Protein AF-0000000078485226 (afdb_homodimer)

Secondary structure (DSSP, 8-state):
-HHHHHHHHIIIIIIHHHHH-TTGGG--S--HHHHHHHHHTTT-THHHHT-HHHHHHHHHIIIIIHHHHHHHHHHHHHT-TTHHHHHHHHHHHHHHHHHHHHHHHHHTTS---SSHHHIIIIIIHHHHHHHHHHHHHHHHHHHHHHHHHHHHHHHHHH-/-HHHHHHHHIIIIIIHHHHH-TTGGG--S--HHHHHHHHHTTT-THHHHT-HHHHHHHHHIIIIIHHHHHHHHHHHHTT-TTHHHHHHHHHHHHHHHHHHHHHHHHHTTS---SSHHHIIIIIIHHHHHHHHHHHHHHHHHHHHHHHHHHHHHHHHHH-

Sequence (318 aa):
MIWWAVSGLIHIIHEGYWFFSPEFYKDKSGNYFAEVWKEYSKGDSRYASRHVAVLAIEGIAVIFVGPASLLAMYAIAKGKSYSYILQFALSLVQFYGSSLYFITAFLEGNKFACTRYFYYSYFIAQGGTWLLFPALIMIRCWKRICAACLLLDHKTKVYMIWWAVSGLIHIIHEGYWFFSPEFYKDKSGNYFAEVWKEYSKGDSRYASRHVAVLAIEGIAVIFVGPASLLAMYAIAKGKSYSYILQFALSLVQFYGSSLYFITAFLEGNKFACTRYFYYSYFIAQGGTWLLFPALIMIRCWKRICAACLLLDHKTKVY

Radius of gyration: 21.29 Å; Cα contacts (8 Å, |Δi|>4): 381; chains: 2; bounding box: 56×62×38 Å

InterPro domains:
  IPR007905 Emopamil-binding protein [PTHR14207] (1-157)
  IPR033118 EXPERA domain [PF05241] (33-141)
  IPR033118 EXPERA domain [PS51751] (1-138)

Structure (mmCIF, N/CA/C/O backbone):
data_AF-0000000078485226-model_v1
#
loop_
_entity.id
_entity.type
_entity.pdbx_description
1 polymer 'EXPERA domain-containing protein'
#
loop_
_atom_site.group_PDB
_atom_site.id
_atom_site.type_symbol
_atom_site.label_atom_id
_atom_site.label_alt_id
_atom_site.label_comp_id
_atom_site.label_asym_id
_atom_site.label_entity_id
_atom_site.label_seq_id
_atom_site.pdbx_PDB_ins_code
_atom_site.Cartn_x
_atom_site.Cartn_y
_atom_site.Cartn_z
_atom_site.occupancy
_atom_site.B_iso_or_equiv
_atom_site.auth_seq_id
_atom_site.auth_comp_id
_atom_site.auth_asym_id
_atom_site.auth_atom_id
_atom_site.pdbx_PDB_model_num
ATOM 1 N N . MET A 1 1 ? -18.188 10.43 6.789 1 94 1 MET A N 1
ATOM 2 C CA . MET A 1 1 ? -18.547 9.492 7.844 1 94 1 MET A CA 1
ATOM 3 C C . MET A 1 1 ? -19.141 8.211 7.258 1 94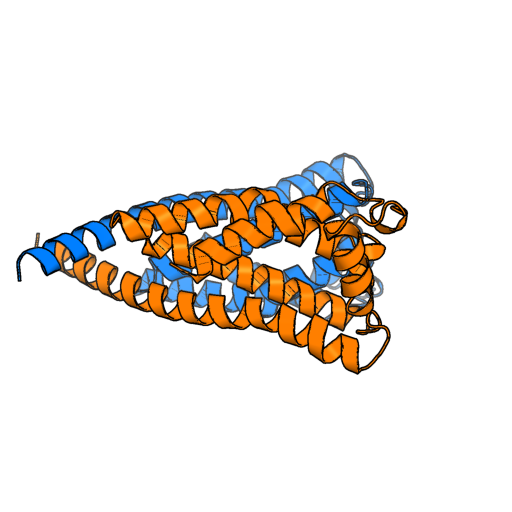 1 MET A C 1
ATOM 5 O O . MET A 1 1 ? -18.766 7.109 7.652 1 94 1 MET A O 1
ATOM 9 N N . ILE A 1 2 ? -19.906 8.359 6.266 1 96.12 2 ILE A N 1
ATOM 10 C CA . ILE A 1 2 ? -20.594 7.199 5.691 1 96.12 2 ILE A CA 1
ATOM 11 C C . ILE A 1 2 ? -19.562 6.246 5.086 1 96.12 2 ILE A C 1
ATOM 13 O O . ILE A 1 2 ? -19.625 5.035 5.309 1 96.12 2 ILE A O 1
ATOM 17 N N . TRP A 1 3 ? -18.594 6.77 4.41 1 98.31 3 TRP A N 1
ATOM 18 C CA . TRP A 1 3 ? -17.562 5.941 3.789 1 98.31 3 TRP A CA 1
ATOM 19 C C . TRP A 1 3 ? -16.828 5.105 4.832 1 98.31 3 TRP A C 1
ATOM 21 O O . TRP A 1 3 ? -16.547 3.93 4.605 1 98.31 3 TRP A O 1
ATOM 31 N N . TRP A 1 4 ? -16.562 5.645 5.914 1 98.62 4 TRP A N 1
ATOM 32 C CA . TRP A 1 4 ? -15.781 4.961 6.938 1 98.62 4 TRP A CA 1
ATOM 33 C C . TRP A 1 4 ? -16.625 3.904 7.648 1 98.62 4 TRP A C 1
ATOM 35 O O . TRP A 1 4 ? -16.109 2.84 8.008 1 98.62 4 TRP A O 1
ATOM 45 N N . ALA A 1 5 ? -17.891 4.262 7.855 1 97.62 5 ALA A N 1
ATOM 46 C CA . ALA A 1 5 ? -18.781 3.26 8.43 1 97.62 5 ALA A CA 1
ATOM 47 C C . ALA A 1 5 ? -18.922 2.055 7.5 1 97.62 5 ALA A C 1
ATOM 49 O O . ALA A 1 5 ? -18.781 0.91 7.934 1 97.62 5 ALA A O 1
ATOM 50 N N . VAL A 1 6 ? -19.172 2.303 6.277 1 97.75 6 VAL A N 1
ATOM 51 C CA . VAL A 1 6 ? -19.359 1.255 5.277 1 97.75 6 VAL A CA 1
ATOM 52 C C . VAL A 1 6 ? -18.062 0.48 5.09 1 97.75 6 VAL A C 1
ATOM 54 O O . VAL A 1 6 ? -18.062 -0.753 5.059 1 97.75 6 VAL A O 1
ATOM 57 N N . SER A 1 7 ? -16.969 1.19 4.949 1 98.25 7 SER A N 1
ATOM 58 C CA . SER A 1 7 ? -15.656 0.566 4.797 1 98.25 7 SER A CA 1
ATOM 59 C C . SER A 1 7 ? -15.336 -0.346 5.977 1 98.25 7 SER A C 1
ATOM 61 O O . SER A 1 7 ? -14.891 -1.48 5.789 1 98.25 7 SER A O 1
ATOM 63 N N . GLY A 1 8 ? -15.547 0.193 7.18 1 98.31 8 GLY A N 1
ATOM 64 C CA . GLY A 1 8 ? -15.305 -0.618 8.367 1 98.31 8 GLY A CA 1
ATOM 65 C C . GLY A 1 8 ? -16.109 -1.902 8.383 1 98.31 8 GLY A C 1
ATOM 66 O O . GLY A 1 8 ? -15.57 -2.977 8.656 1 98.31 8 GLY A O 1
ATOM 67 N N . LEU A 1 9 ? -17.375 -1.825 8.031 1 97.25 9 LEU A N 1
ATOM 68 C CA . LEU A 1 9 ? -18.266 -2.98 8.055 1 97.25 9 LEU A CA 1
ATOM 69 C C . LEU A 1 9 ? -17.891 -3.967 6.949 1 97.25 9 LEU A C 1
ATOM 71 O O . LEU A 1 9 ? -17.875 -5.176 7.176 1 97.25 9 LEU A O 1
ATOM 75 N N . ILE A 1 10 ? -17.609 -3.506 5.82 1 97.75 10 ILE A N 1
ATOM 76 C CA . ILE A 1 10 ? -17.25 -4.371 4.703 1 97.75 10 ILE A CA 1
ATOM 77 C C . ILE A 1 10 ? -15.969 -5.137 5.035 1 97.75 10 ILE A C 1
ATOM 79 O O . ILE A 1 10 ? -15.906 -6.355 4.867 1 97.75 10 ILE A O 1
ATOM 83 N N . HIS A 1 11 ? -14.922 -4.453 5.547 1 98.44 11 HIS A N 1
ATOM 84 C CA . HIS A 1 11 ? -13.641 -5.102 5.832 1 98.44 11 HIS A CA 1
ATOM 85 C C . HIS A 1 11 ? -13.773 -6.094 6.98 1 98.44 11 HIS A C 1
ATOM 87 O O . HIS A 1 11 ? -13.273 -7.219 6.895 1 98.44 11 HIS A O 1
ATOM 93 N N . ILE A 1 12 ? -14.484 -5.734 7.984 1 98.25 12 ILE A N 1
ATOM 94 C CA . ILE A 1 12 ? -14.508 -6.551 9.195 1 98.25 12 ILE A CA 1
ATOM 95 C C . ILE A 1 12 ? -15.453 -7.734 8.992 1 98.25 12 ILE A C 1
ATOM 97 O O . ILE A 1 12 ? -15.125 -8.867 9.352 1 98.25 12 ILE A O 1
ATOM 101 N N . ILE A 1 13 ? -16.625 -7.5 8.414 1 98 13 ILE A N 1
ATOM 102 C CA . ILE A 1 13 ? -17.641 -8.539 8.344 1 98 13 ILE A CA 1
ATOM 103 C C . ILE A 1 13 ? -17.547 -9.266 7.008 1 98 13 ILE A C 1
ATOM 105 O O . ILE A 1 13 ? -17.25 -10.461 6.965 1 98 13 ILE A O 1
ATOM 109 N N . HIS A 1 14 ? -17.766 -8.562 5.973 1 97.44 14 HIS A N 1
ATOM 110 C CA . HIS A 1 14 ? -17.859 -9.195 4.664 1 97.44 14 HIS A CA 1
ATOM 111 C C . HIS A 1 14 ? -16.516 -9.789 4.246 1 97.44 14 HIS A C 1
ATOM 113 O O . HIS A 1 14 ? -16.422 -10.977 3.943 1 97.44 14 HIS A O 1
ATOM 119 N N . GLU A 1 15 ? -15.453 -9.031 4.25 1 97.69 15 GLU A N 1
ATOM 120 C CA . GLU A 1 15 ? -14.133 -9.531 3.869 1 97.69 15 GLU A CA 1
ATOM 121 C C . GLU A 1 15 ? -13.531 -10.391 4.969 1 97.69 15 GLU A C 1
ATOM 123 O O . GLU A 1 15 ? -12.773 -11.328 4.688 1 97.69 15 GLU A O 1
ATOM 128 N N . GLY A 1 16 ? -13.898 -10.023 6.18 1 98.38 16 GLY A N 1
ATOM 129 C CA . GLY A 1 16 ? -13.484 -10.883 7.277 1 98.38 16 GLY A CA 1
ATOM 130 C C . GLY A 1 16 ? -13.938 -12.32 7.117 1 98.38 16 GLY A C 1
ATOM 131 O O . GLY A 1 16 ? -13.164 -13.25 7.359 1 98.38 16 GLY A O 1
ATOM 132 N N . TYR A 1 17 ? -15.156 -12.547 6.711 1 97.94 17 TYR A N 1
ATOM 133 C CA . TYR A 1 17 ? -15.641 -13.898 6.469 1 97.94 17 TYR A CA 1
ATOM 134 C C . TYR A 1 17 ? -14.75 -14.625 5.461 1 97.94 17 TYR A C 1
ATOM 136 O O . TYR A 1 17 ? -14.32 -15.75 5.703 1 97.94 17 TYR A O 1
ATOM 144 N N . TRP A 1 18 ? -14.516 -13.977 4.367 1 97.81 18 TRP A N 1
ATOM 145 C CA . TRP A 1 18 ? -13.688 -14.578 3.324 1 97.81 18 TRP A CA 1
ATOM 146 C C . TRP A 1 18 ? -12.297 -14.898 3.85 1 97.81 18 TRP A C 1
ATOM 148 O O . TRP A 1 18 ? -11.773 -15.992 3.621 1 97.81 18 TRP A O 1
ATOM 158 N N . PHE A 1 19 ? -11.734 -13.945 4.539 1 97.81 19 PHE A N 1
ATOM 159 C CA . PHE A 1 19 ? -10.359 -14.078 5.016 1 97.81 19 PHE A CA 1
ATOM 160 C C . PHE A 1 19 ? -10.227 -15.258 5.969 1 97.81 19 PHE A C 1
ATOM 162 O O . PHE A 1 19 ? -9.25 -16.016 5.898 1 97.81 19 PHE A O 1
ATOM 169 N N . PHE A 1 20 ? -11.188 -15.523 6.789 1 96.94 20 PHE A N 1
ATOM 170 C CA . PHE A 1 20 ? -11.102 -16.562 7.805 1 96.94 20 PHE A CA 1
ATOM 171 C C . PHE A 1 20 ? -11.805 -17.828 7.34 1 96.94 20 PHE A C 1
ATOM 173 O O . PHE A 1 20 ? -11.898 -18.812 8.094 1 96.94 20 PHE A O 1
ATOM 180 N N . SER A 1 21 ? -12.32 -17.891 6.086 1 96.12 21 SER A N 1
ATOM 181 C CA . SER A 1 21 ? -12.984 -19.078 5.531 1 96.12 21 SER A CA 1
ATOM 182 C C . SER A 1 21 ? -12.352 -19.484 4.203 1 96.12 21 SER A C 1
ATOM 184 O O . SER A 1 21 ? -13.008 -19.422 3.158 1 96.12 21 SER A O 1
ATOM 186 N N . PRO A 1 22 ? -11.156 -20.016 4.273 1 93.88 22 PRO A N 1
ATOM 187 C CA . PRO A 1 22 ? -10.445 -20.344 3.031 1 93.88 22 PRO A CA 1
ATOM 188 C C . PRO A 1 22 ? -11.164 -21.391 2.191 1 93.88 22 PRO A C 1
ATOM 190 O O . PRO A 1 22 ? -10.961 -21.469 0.977 1 93.88 22 PRO A O 1
ATOM 193 N N . GLU A 1 23 ? -12.016 -22.172 2.756 1 94.25 23 GLU A N 1
ATOM 194 C CA . GLU A 1 23 ? -12.719 -23.219 2.014 1 94.25 23 GLU A CA 1
ATOM 195 C C . GLU A 1 23 ? -14.172 -22.844 1.761 1 94.25 23 GLU A C 1
ATOM 197 O O . GLU A 1 23 ? -15.047 -23.703 1.713 1 94.25 23 GLU A O 1
ATOM 202 N N . PHE A 1 24 ? -14.398 -21.562 1.646 1 94.5 24 PHE A N 1
ATOM 203 C CA . PHE A 1 24 ? -15.773 -21.078 1.502 1 94.5 24 PHE A CA 1
ATOM 204 C C . PHE A 1 24 ? -16.438 -21.703 0.283 1 94.5 24 PHE A C 1
ATOM 206 O O . PHE A 1 24 ? -17.656 -21.891 0.265 1 94.5 24 PHE A O 1
ATOM 213 N N . TYR A 1 25 ? -15.703 -21.984 -0.727 1 92.69 25 TYR A N 1
ATOM 214 C CA . TYR A 1 25 ? -16.25 -22.531 -1.965 1 92.69 25 TYR A CA 1
ATOM 215 C C . TYR A 1 25 ? -16.891 -23.891 -1.729 1 92.69 25 TYR A C 1
ATOM 217 O O . TYR A 1 25 ? -17.781 -24.312 -2.473 1 92.69 25 TYR A O 1
ATOM 225 N N . LYS A 1 26 ? -16.469 -24.578 -0.733 1 92.62 26 LYS A N 1
ATOM 226 C CA . LYS A 1 26 ? -16.969 -25.922 -0.43 1 92.62 26 LYS A CA 1
ATOM 227 C C . LYS A 1 26 ? -18.234 -25.875 0.409 1 92.62 26 LYS A C 1
ATOM 229 O O . LYS A 1 26 ? -18.891 -26.891 0.628 1 92.62 26 LYS A O 1
ATOM 234 N N . ASP A 1 27 ? -18.5 -24.719 0.877 1 92.81 27 ASP A N 1
ATOM 235 C CA . ASP A 1 27 ? -19.672 -24.578 1.729 1 92.81 27 ASP A CA 1
ATOM 236 C C . ASP A 1 27 ? -20.953 -24.781 0.932 1 92.81 27 ASP A C 1
ATOM 238 O O . ASP A 1 27 ? -21.266 -24 0.026 1 92.81 27 ASP A O 1
ATOM 242 N N . LYS A 1 28 ? -21.75 -25.797 1.311 1 93.5 28 LYS A N 1
ATOM 243 C CA . LYS A 1 28 ? -23 -26.109 0.615 1 93.5 28 LYS A CA 1
ATOM 244 C C . LYS A 1 28 ? -24.203 -25.797 1.491 1 93.5 28 LYS A C 1
ATOM 246 O O . LYS A 1 28 ? -25.328 -26.203 1.174 1 93.5 28 LYS A O 1
ATOM 251 N N . SER A 1 29 ? -24.125 -25.156 2.557 1 93.62 29 SER A N 1
ATOM 252 C CA . SER A 1 29 ? -25.188 -24.906 3.52 1 93.62 29 SER A CA 1
ATOM 253 C C . SER A 1 29 ? -26.094 -23.766 3.061 1 93.62 29 SER A C 1
ATOM 255 O O . SER A 1 29 ? -27.172 -23.562 3.619 1 93.62 29 SER A O 1
ATOM 257 N N . GLY A 1 30 ? -25.625 -23.062 2.094 1 92.31 30 GLY A N 1
ATOM 258 C CA . GLY A 1 30 ? -26.391 -21.891 1.676 1 92.31 30 GLY A CA 1
ATOM 259 C C . GLY A 1 30 ? -26.047 -20.656 2.469 1 92.31 30 GLY A C 1
ATOM 260 O O . GLY A 1 30 ? -26.797 -19.672 2.469 1 92.31 30 GLY A O 1
ATOM 261 N N . ASN A 1 31 ? -24.969 -20.703 3.152 1 94.81 31 ASN A N 1
ATOM 262 C CA . ASN A 1 31 ? -24.5 -19.531 3.877 1 94.81 31 ASN A CA 1
ATOM 263 C C . ASN A 1 31 ? -24.406 -18.312 2.971 1 94.81 31 ASN A C 1
ATOM 265 O O . ASN A 1 31 ? -23.812 -18.359 1.894 1 94.81 31 ASN A O 1
ATOM 269 N N . TYR A 1 32 ? -24.984 -17.25 3.416 1 96.31 32 TYR A N 1
ATOM 270 C CA . TYR A 1 32 ? -25.109 -16.031 2.611 1 96.31 32 TYR A CA 1
ATOM 271 C C . TYR A 1 32 ? -23.75 -15.531 2.166 1 96.31 32 TYR A C 1
ATOM 273 O O . TYR A 1 32 ? -23.547 -15.234 0.988 1 96.31 32 TYR A O 1
ATOM 281 N N . PHE A 1 33 ? -22.812 -15.375 3.049 1 96.69 33 PHE A N 1
ATOM 282 C CA . PHE A 1 33 ? -21.5 -14.828 2.734 1 96.69 33 PHE A CA 1
ATOM 283 C C . PHE A 1 33 ? -20.75 -15.75 1.788 1 96.69 33 PHE A C 1
ATOM 285 O O . PHE A 1 33 ? -20.062 -15.289 0.868 1 96.69 33 PHE A O 1
ATOM 292 N N . ALA A 1 34 ? -20.812 -17 2.012 1 97.06 34 ALA A N 1
ATOM 293 C CA . ALA A 1 34 ? -20.172 -17.953 1.12 1 97.06 34 ALA A CA 1
ATOM 294 C C . ALA A 1 34 ? -20.688 -17.812 -0.309 1 97.06 34 ALA A C 1
ATOM 296 O O . ALA A 1 34 ? -19.906 -17.797 -1.261 1 97.06 34 ALA A O 1
ATOM 297 N N . GLU A 1 35 ? -21.984 -17.719 -0.43 1 97.06 35 GLU A N 1
ATOM 298 C CA . GLU A 1 35 ? -22.578 -17.594 -1.754 1 97.06 35 GLU A CA 1
ATOM 299 C C . GLU A 1 35 ? -22.172 -16.297 -2.43 1 97.06 35 GLU A C 1
ATOM 301 O O . GLU A 1 35 ? -21.922 -16.266 -3.637 1 97.06 35 GLU A O 1
ATOM 306 N N . VAL A 1 36 ? -22.125 -15.266 -1.641 1 96.38 36 VAL A N 1
ATOM 307 C CA . VAL A 1 36 ? -21.719 -13.977 -2.191 1 96.38 36 VAL A CA 1
ATOM 308 C C . VAL A 1 36 ? -20.281 -14.047 -2.691 1 96.38 36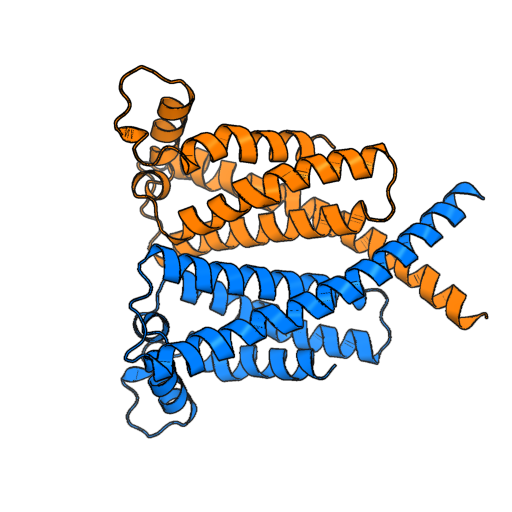 VAL A C 1
ATOM 310 O O . VAL A 1 36 ? -19.969 -13.523 -3.766 1 96.38 36 VAL A O 1
ATOM 313 N N . TRP A 1 37 ? -19.422 -14.664 -1.967 1 96.88 37 TRP A N 1
ATOM 314 C CA . TRP A 1 37 ? -18.016 -14.734 -2.367 1 96.88 37 TRP A CA 1
ATOM 315 C C . TRP A 1 37 ? -17.828 -15.688 -3.545 1 96.88 37 TRP A C 1
ATOM 317 O O . TRP A 1 37 ? -16.953 -15.477 -4.387 1 96.88 37 TRP 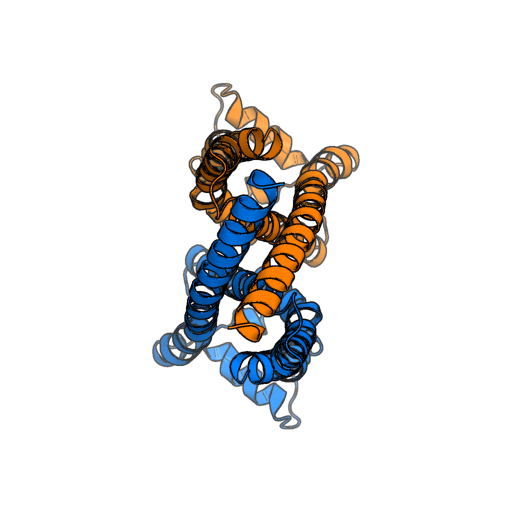A O 1
ATOM 327 N N . LYS A 1 38 ? -18.672 -16.766 -3.617 1 96.56 38 LYS A N 1
ATOM 328 C CA . LYS A 1 38 ? -18.672 -17.594 -4.816 1 96.56 38 LYS A CA 1
ATOM 329 C C . LYS A 1 38 ? -19.031 -16.781 -6.055 1 96.56 38 LYS A C 1
ATOM 331 O O . LYS A 1 38 ? -18.375 -16.906 -7.098 1 96.56 38 LYS A O 1
ATOM 336 N N . GLU A 1 39 ? -20.062 -15.992 -5.871 1 95.75 39 GLU A N 1
ATOM 337 C CA . GLU A 1 39 ? -20.469 -15.125 -6.965 1 95.75 39 GLU A CA 1
ATOM 338 C C . GLU A 1 39 ? -19.375 -14.133 -7.328 1 95.75 39 GLU A C 1
ATOM 340 O O . GLU A 1 39 ? -19.094 -13.914 -8.508 1 95.75 39 GLU A O 1
ATOM 345 N N . TYR A 1 40 ? -18.719 -13.516 -6.344 1 95.31 40 TYR A N 1
ATOM 346 C CA . TYR A 1 40 ? -17.688 -12.516 -6.57 1 95.31 40 TYR A CA 1
ATOM 347 C C . TYR A 1 40 ? -16.469 -13.133 -7.254 1 95.31 40 TYR A C 1
ATOM 349 O O . TYR A 1 40 ? -15.789 -12.469 -8.047 1 95.31 40 TYR A O 1
ATOM 357 N N . SER A 1 41 ? -16.234 -14.336 -6.965 1 96.56 41 SER A N 1
ATOM 358 C CA . SER A 1 41 ? -15.086 -15.031 -7.539 1 96.56 41 SER A CA 1
ATOM 359 C C . SER A 1 41 ? -15.258 -15.234 -9.039 1 96.56 41 SER A C 1
ATOM 361 O O . SER A 1 41 ? -14.281 -15.5 -9.75 1 96.56 41 SER A O 1
ATOM 363 N N . LYS A 1 42 ? -16.469 -15.078 -9.547 1 96.69 42 LYS A N 1
ATOM 364 C CA . LYS A 1 42 ? -16.703 -15.109 -10.992 1 96.69 42 LYS A CA 1
ATOM 365 C C . LYS A 1 42 ? -16.141 -13.859 -11.664 1 96.69 42 LYS A C 1
ATOM 367 O O . LYS A 1 42 ? -15.82 -13.875 -12.852 1 96.69 42 LYS A O 1
ATOM 372 N N . GLY A 1 43 ? -16.047 -12.797 -10.844 1 96.56 43 GLY A N 1
ATOM 373 C CA . GLY A 1 43 ? -15.453 -11.57 -11.344 1 96.56 43 GLY A CA 1
ATOM 374 C C . GLY A 1 43 ? -13.938 -11.562 -11.234 1 96.56 43 GLY A C 1
ATOM 375 O O . GLY A 1 43 ? -13.258 -10.93 -12.039 1 96.56 43 GLY A O 1
ATOM 376 N N . ASP A 1 44 ? -13.477 -12.266 -10.242 1 97.75 44 ASP A N 1
ATOM 377 C CA . ASP A 1 44 ? -12.039 -12.406 -10.016 1 97.75 44 ASP A CA 1
ATOM 378 C C . ASP A 1 44 ? -11.727 -13.727 -9.312 1 97.75 44 ASP A C 1
ATOM 380 O O . ASP A 1 44 ? -11.789 -13.812 -8.086 1 97.75 44 ASP A O 1
ATOM 384 N N . SER A 1 45 ? -11.258 -14.656 -10.055 1 97 45 SER A N 1
ATOM 385 C CA . SER A 1 45 ? -11.031 -16.016 -9.562 1 97 45 SER A CA 1
ATOM 386 C C . SER A 1 45 ? -9.883 -16.047 -8.562 1 97 45 SER A C 1
ATOM 388 O O . SER A 1 45 ? -9.688 -17.047 -7.863 1 97 45 SER A O 1
ATOM 390 N N . ARG A 1 46 ? -9.125 -14.969 -8.414 1 97.31 46 ARG A N 1
ATOM 391 C CA . ARG A 1 46 ? -8.039 -14.914 -7.449 1 97.31 46 ARG A CA 1
ATOM 392 C C . ARG A 1 46 ? -8.562 -15 -6.02 1 97.31 46 ARG A C 1
ATOM 394 O O . ARG A 1 46 ? -7.84 -15.414 -5.109 1 97.31 46 ARG A O 1
ATOM 401 N N . TYR A 1 47 ? -9.805 -14.633 -5.816 1 96.75 47 TYR A N 1
ATOM 402 C CA . TYR A 1 47 ? -10.391 -14.797 -4.496 1 96.75 47 TYR A CA 1
ATOM 403 C C . TYR A 1 47 ? -10.594 -16.266 -4.164 1 96.75 47 TYR A C 1
ATOM 405 O O . TYR A 1 47 ? -10.383 -16.688 -3.025 1 96.75 47 TYR A O 1
ATOM 413 N N . ALA A 1 48 ? -10.984 -17.016 -5.156 1 95.81 48 ALA A N 1
ATOM 414 C CA . ALA A 1 48 ? -11.203 -18.438 -4.949 1 95.81 48 ALA A CA 1
ATOM 415 C C . ALA A 1 48 ? -9.875 -19.172 -4.785 1 95.81 48 ALA A C 1
ATOM 417 O O . ALA A 1 48 ? -9.766 -20.094 -3.969 1 95.81 48 ALA A O 1
ATOM 418 N N . SER A 1 49 ? -8.875 -18.812 -5.555 1 95.38 49 SER A N 1
ATOM 419 C CA . SER A 1 49 ? -7.594 -19.516 -5.539 1 95.38 49 SER A CA 1
ATOM 420 C C . SER A 1 49 ? -6.703 -19.016 -4.398 1 95.38 49 SER A C 1
ATOM 422 O O . SER A 1 49 ? -5.594 -19.516 -4.207 1 95.38 49 SER A O 1
ATOM 424 N N . ARG A 1 50 ? -7.164 -17.984 -3.684 1 95.81 50 ARG A N 1
ATOM 425 C CA . ARG A 1 50 ? -6.398 -17.391 -2.594 1 95.81 50 ARG A CA 1
ATOM 426 C C . ARG A 1 50 ? -5.055 -16.875 -3.092 1 95.81 50 ARG A C 1
ATOM 428 O O . ARG A 1 50 ? -4.008 -17.188 -2.523 1 95.81 50 ARG A O 1
ATOM 435 N N . HIS A 1 51 ? -5.152 -16.141 -4.148 1 97.12 51 HIS A N 1
ATOM 436 C CA . HIS A 1 51 ? -3.969 -15.508 -4.723 1 97.12 51 HIS A CA 1
ATOM 437 C C . HIS A 1 51 ? -3.191 -14.727 -3.67 1 97.12 51 HIS A C 1
ATOM 439 O O . HIS A 1 51 ? -3.771 -13.938 -2.92 1 97.12 51 HIS A O 1
ATOM 445 N N . VAL A 1 52 ? -1.974 -14.898 -3.641 1 97.31 52 VAL A N 1
ATOM 446 C CA . VAL A 1 52 ? -1.144 -14.469 -2.523 1 97.31 52 VAL A CA 1
ATOM 447 C C . VAL A 1 52 ? -1.199 -12.945 -2.4 1 97.31 52 VAL A C 1
ATOM 449 O O . VAL A 1 52 ? -1.258 -12.406 -1.292 1 97.31 52 VAL A O 1
ATOM 452 N N . ALA A 1 53 ? -1.077 -12.172 -3.484 1 98 53 ALA A N 1
ATOM 453 C CA . ALA A 1 53 ? -1.147 -10.719 -3.451 1 98 53 ALA A CA 1
ATOM 454 C C . ALA A 1 53 ? -2.494 -10.242 -2.912 1 98 53 ALA A C 1
ATOM 456 O O . ALA A 1 53 ? -2.553 -9.328 -2.084 1 98 53 ALA A O 1
ATOM 457 N N . VAL A 1 54 ? -3.572 -10.883 -3.373 1 98 54 VAL A N 1
ATOM 458 C CA . VAL A 1 54 ? -4.922 -10.523 -2.943 1 98 54 VAL A CA 1
ATOM 459 C C . VAL A 1 54 ? -5.094 -10.852 -1.462 1 98 54 VAL A C 1
ATOM 461 O O . VAL A 1 54 ? -5.629 -10.047 -0.699 1 98 54 VAL A O 1
ATOM 464 N N . LEU A 1 55 ? -4.641 -12.031 -1.126 1 98.31 55 LEU A N 1
ATOM 465 C CA . LEU A 1 55 ? -4.75 -12.461 0.263 1 98.31 55 LEU A CA 1
ATOM 466 C C . LEU A 1 55 ? -4.008 -11.5 1.189 1 98.31 55 LEU A C 1
ATOM 468 O O . LEU A 1 55 ? -4.512 -11.156 2.262 1 98.31 55 LEU A O 1
ATOM 472 N N . ALA A 1 56 ? -2.859 -11.086 0.817 1 98.62 56 ALA A N 1
ATOM 473 C CA . ALA A 1 56 ? -2.064 -10.164 1.631 1 98.62 56 ALA A CA 1
ATOM 474 C C . ALA A 1 56 ? -2.738 -8.805 1.737 1 98.62 56 ALA A C 1
ATOM 476 O O . ALA A 1 56 ? -2.846 -8.242 2.83 1 98.62 56 ALA A O 1
ATOM 477 N N . ILE A 1 57 ? -3.182 -8.211 0.631 1 98.56 57 ILE A N 1
ATOM 478 C CA . ILE A 1 57 ? -3.834 -6.906 0.594 1 98.56 57 ILE A CA 1
ATOM 479 C C . ILE A 1 57 ? -5.098 -6.938 1.45 1 98.56 57 ILE A C 1
ATOM 481 O O . ILE A 1 57 ? -5.297 -6.07 2.307 1 98.56 57 ILE A O 1
ATOM 485 N N . GLU A 1 58 ? -5.91 -7.949 1.268 1 97.81 58 GLU A N 1
ATOM 486 C CA . GLU A 1 58 ? -7.172 -8.055 1.994 1 97.81 58 GLU A CA 1
ATOM 487 C C . GLU A 1 58 ? -6.934 -8.367 3.471 1 97.81 58 GLU A C 1
ATOM 489 O O . GLU A 1 58 ? -7.699 -7.93 4.332 1 97.81 58 GLU A O 1
ATOM 494 N N . GLY A 1 59 ? -5.918 -9.133 3.719 1 98.19 59 GLY A N 1
ATOM 495 C CA . GLY A 1 59 ? -5.586 -9.383 5.113 1 98.19 59 GLY A CA 1
ATOM 496 C C . GLY A 1 59 ? -5.316 -8.117 5.898 1 98.19 59 GLY A C 1
ATOM 497 O O . GLY A 1 59 ? -5.824 -7.949 7.008 1 98.19 59 GLY A O 1
ATOM 498 N N . ILE A 1 60 ? -4.516 -7.254 5.309 1 98.44 60 ILE A N 1
ATOM 499 C CA . ILE A 1 60 ? -4.227 -5.977 5.953 1 98.44 60 ILE A CA 1
ATOM 500 C C . ILE A 1 60 ? -5.512 -5.168 6.098 1 98.44 60 ILE A C 1
ATOM 502 O O . ILE A 1 60 ? -5.734 -4.516 7.121 1 98.44 60 ILE A O 1
ATOM 506 N N . ALA A 1 61 ? -6.34 -5.176 5.113 1 98.5 61 ALA A N 1
ATOM 507 C CA . ALA A 1 61 ? -7.598 -4.438 5.152 1 98.5 61 ALA A CA 1
AT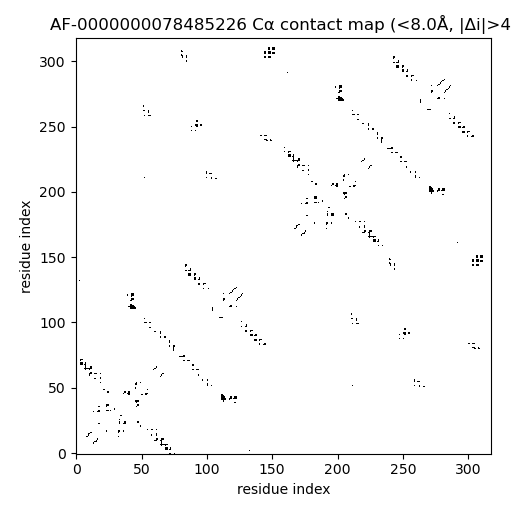OM 508 C C . ALA A 1 61 ? -8.5 -4.941 6.277 1 98.5 61 ALA A C 1
ATOM 510 O O . ALA A 1 61 ? -9.07 -4.148 7.027 1 98.5 61 ALA A O 1
ATOM 511 N N . VAL A 1 62 ? -8.594 -6.242 6.383 1 98.56 62 VAL A N 1
ATOM 512 C CA . VAL A 1 62 ? -9.469 -6.863 7.371 1 98.56 62 VAL A CA 1
ATOM 513 C C . VAL A 1 62 ? -8.945 -6.574 8.773 1 98.56 62 VAL A C 1
ATOM 515 O O . VAL A 1 62 ? -9.711 -6.18 9.664 1 98.56 62 VAL A O 1
ATOM 518 N N . ILE A 1 63 ? -7.684 -6.688 8.969 1 98.38 63 ILE A N 1
ATOM 519 C CA . ILE A 1 63 ? -7.105 -6.68 10.305 1 98.38 63 ILE A CA 1
ATOM 520 C C . ILE A 1 63 ? -6.863 -5.238 10.75 1 98.38 63 ILE A C 1
ATOM 522 O O . ILE A 1 63 ? -7.055 -4.906 11.922 1 98.38 63 ILE A O 1
ATOM 526 N N . PHE A 1 64 ? -6.477 -4.379 9.844 1 98.38 64 PHE A N 1
ATOM 527 C CA . PHE A 1 64 ? -6.023 -3.061 10.266 1 98.38 64 PHE A CA 1
ATOM 528 C C . PHE A 1 64 ? -6.945 -1.974 9.727 1 98.38 64 PHE A C 1
ATOM 530 O O . PHE A 1 64 ? -7.438 -1.138 10.492 1 98.38 64 PHE A O 1
ATOM 537 N N . VAL A 1 65 ? -7.27 -1.974 8.461 1 98.56 65 VAL A N 1
ATOM 538 C CA . VAL A 1 65 ? -8.023 -0.894 7.84 1 98.56 65 VAL A CA 1
ATOM 539 C C . VAL A 1 65 ? -9.461 -0.897 8.367 1 98.56 65 VAL A C 1
ATOM 541 O O . VAL A 1 65 ? -10.047 0.163 8.602 1 98.56 65 VAL A O 1
ATOM 544 N N . GLY A 1 66 ? -10.047 -2.076 8.523 1 98.62 66 GLY A N 1
ATOM 545 C CA . GLY A 1 66 ? -11.398 -2.188 9.055 1 98.62 66 GLY A CA 1
ATOM 546 C C . GLY A 1 66 ? -11.57 -1.516 10.398 1 98.62 66 GLY A C 1
ATOM 547 O O . GLY A 1 66 ? -12.305 -0.536 10.523 1 98.62 66 GLY A O 1
ATOM 548 N N . PRO A 1 67 ? -10.859 -1.983 11.375 1 98.62 67 PRO A N 1
ATOM 549 C CA . PRO A 1 67 ? -10.953 -1.356 12.695 1 98.62 67 PRO A CA 1
ATOM 550 C C . PRO A 1 67 ? -10.578 0.124 12.68 1 98.62 67 PRO A C 1
ATOM 552 O O . PRO A 1 67 ? -11.219 0.934 13.359 1 98.62 67 PRO A O 1
ATOM 555 N N . ALA A 1 68 ? -9.633 0.479 11.93 1 98.81 68 ALA A N 1
ATOM 556 C CA . ALA A 1 68 ? -9.188 1.87 11.875 1 98.81 68 ALA A CA 1
ATOM 557 C C . ALA A 1 68 ? -10.25 2.752 11.211 1 98.81 68 ALA A C 1
ATOM 559 O O . ALA A 1 68 ? -10.312 3.955 11.477 1 98.81 68 ALA A O 1
ATOM 560 N N . SER A 1 69 ? -10.992 2.16 10.336 1 98.81 69 SER A N 1
ATOM 561 C CA . SER A 1 69 ? -12.094 2.906 9.727 1 98.81 69 SER A CA 1
ATOM 562 C C . SER A 1 69 ? -13.133 3.307 10.773 1 98.81 69 SER A C 1
ATOM 564 O O . SER A 1 69 ? -13.688 4.402 10.711 1 98.81 69 SER A O 1
ATOM 566 N N . LEU A 1 70 ? -13.414 2.451 11.68 1 98.25 70 LEU A N 1
ATOM 567 C CA . LEU A 1 70 ? -14.328 2.795 12.766 1 98.25 70 LEU A CA 1
ATOM 568 C C . LEU A 1 70 ? -13.727 3.875 13.656 1 98.25 70 LEU A C 1
ATOM 570 O O . LEU A 1 70 ? -14.445 4.734 14.164 1 98.25 70 LEU A O 1
ATOM 574 N N . LEU A 1 71 ? -12.453 3.791 13.898 1 98.5 71 LEU A N 1
ATOM 575 C CA . LEU A 1 71 ? -11.773 4.844 14.641 1 98.5 71 LEU A CA 1
ATOM 576 C C . LEU A 1 71 ? -11.898 6.184 13.922 1 98.5 71 LEU A C 1
ATOM 578 O O . LEU A 1 71 ? -12.016 7.227 14.562 1 98.5 71 LEU A O 1
ATOM 582 N N . ALA A 1 72 ? -11.773 6.145 12.57 1 98.62 72 ALA A N 1
ATOM 583 C CA . ALA A 1 72 ? -11.93 7.367 11.797 1 98.62 72 ALA A CA 1
ATOM 584 C C . ALA A 1 72 ? -13.32 7.973 11.992 1 98.62 72 ALA A C 1
ATOM 586 O O . ALA A 1 72 ? -13.461 9.195 12.094 1 98.62 72 ALA A O 1
ATOM 587 N N . MET A 1 73 ? -14.273 7.102 11.984 1 97.62 73 MET A N 1
ATOM 588 C CA . MET A 1 73 ? -15.633 7.574 12.242 1 97.62 73 MET A CA 1
ATOM 589 C C . MET A 1 73 ? -15.719 8.281 13.594 1 97.62 73 MET A C 1
ATOM 591 O O . MET A 1 73 ? -16.312 9.352 13.703 1 97.62 73 MET A O 1
ATOM 595 N N . TYR A 1 74 ? -15.18 7.688 14.602 1 97.81 74 TYR A N 1
ATOM 596 C CA . TYR A 1 74 ? -15.133 8.273 15.938 1 97.81 74 TYR A CA 1
ATOM 597 C C . TYR A 1 74 ? -14.398 9.609 15.93 1 97.81 74 TYR A C 1
ATOM 599 O O . TYR A 1 74 ? -14.867 10.586 16.516 1 97.81 74 TYR A O 1
ATOM 607 N N . ALA A 1 75 ? -13.266 9.648 15.297 1 98.12 75 ALA A N 1
ATOM 608 C CA . ALA A 1 75 ? -12.438 10.852 15.25 1 98.12 75 ALA A CA 1
ATOM 609 C C . ALA A 1 75 ? -13.188 12.008 14.594 1 98.12 75 ALA A C 1
ATOM 611 O O . ALA A 1 75 ? -13.078 13.156 15.031 1 98.12 75 ALA A O 1
ATOM 612 N N . ILE A 1 76 ? -13.867 11.719 13.547 1 97.75 76 ILE A N 1
ATOM 613 C CA . ILE A 1 76 ? -14.648 12.742 12.867 1 97.75 76 ILE A CA 1
ATOM 614 C C . ILE A 1 76 ? -15.758 13.25 13.789 1 97.75 76 ILE A C 1
ATOM 616 O O . ILE A 1 76 ? -15.922 14.461 13.969 1 97.75 76 ILE A O 1
ATOM 620 N N . ALA A 1 77 ? -16.5 12.289 14.344 1 97.12 77 ALA A N 1
ATOM 621 C CA . ALA A 1 77 ? -17.641 12.625 15.188 1 97.12 77 ALA A CA 1
ATOM 622 C C . ALA A 1 77 ? -17.203 13.469 16.375 1 97.12 77 ALA A C 1
ATOM 624 O O . ALA A 1 77 ? -17.938 14.359 16.828 1 97.12 77 ALA A O 1
ATOM 625 N N . LYS A 1 78 ? -16.031 13.266 16.875 1 97.44 78 LYS A N 1
ATOM 626 C CA . LYS A 1 78 ? -15.586 13.922 18.109 1 97.44 78 LYS A CA 1
ATOM 627 C C . LYS A 1 78 ? -14.641 15.078 17.797 1 97.44 78 LYS A C 1
ATOM 629 O O . LYS A 1 78 ? -14.125 15.727 18.719 1 97.44 78 LYS A O 1
ATOM 634 N N . GLY A 1 79 ? -14.406 15.312 16.609 1 96.31 79 GLY A N 1
ATOM 635 C CA . GLY A 1 79 ? -13.562 16.422 16.219 1 96.31 79 GLY A CA 1
ATOM 636 C C . GLY A 1 79 ? -12.141 16.312 16.719 1 96.31 79 GLY A C 1
ATOM 637 O O . GLY A 1 79 ? -11.578 17.281 17.234 1 96.31 79 GLY A O 1
ATOM 638 N N . LYS A 1 80 ? -11.641 15.094 16.609 1 97.31 80 LYS A N 1
ATOM 639 C CA . LYS A 1 80 ? -10.281 14.875 17.078 1 97.31 80 LYS A CA 1
ATOM 640 C C . LYS A 1 80 ? -9.258 15.484 16.125 1 97.31 80 LYS A C 1
ATOM 642 O O . LYS A 1 80 ? -9.477 15.523 14.914 1 97.31 80 LYS A O 1
ATOM 647 N N . SER A 1 81 ? -8.102 15.922 16.656 1 96.38 81 SER A N 1
ATOM 648 C CA . SER A 1 81 ? -7.07 16.578 15.867 1 96.38 81 SER A CA 1
ATOM 649 C C . SER A 1 81 ? -6.449 15.617 14.852 1 96.38 81 SER A C 1
ATOM 651 O O . SER A 1 81 ? -5.891 16.047 13.844 1 96.38 81 SER A O 1
ATOM 653 N N . TYR A 1 82 ? -6.531 14.336 15.141 1 98.12 82 TYR A N 1
ATOM 654 C CA . TYR A 1 82 ? -5.91 13.359 14.25 1 98.12 82 TYR A CA 1
ATOM 655 C C . TYR A 1 82 ? -6.898 12.875 13.195 1 98.12 82 TYR A C 1
ATOM 657 O O . TYR A 1 82 ? -6.59 11.969 12.414 1 98.12 82 TYR A O 1
ATOM 665 N N . SER A 1 83 ? -8.07 13.453 13.07 1 98.31 83 SER A N 1
ATOM 666 C CA . SER A 1 83 ? -9.117 13.008 12.156 1 98.31 83 SER A CA 1
ATOM 667 C C . SER A 1 83 ? -8.656 13.078 10.703 1 98.31 83 SER A C 1
ATOM 669 O O . SER A 1 83 ? -8.773 12.102 9.961 1 98.31 83 SER A O 1
ATOM 671 N N . TYR A 1 84 ? -8.062 14.156 10.312 1 98.44 84 TYR A N 1
ATOM 672 C CA . TYR A 1 84 ? -7.707 14.352 8.914 1 98.44 84 TYR A CA 1
ATOM 673 C C . TYR A 1 84 ? -6.523 13.477 8.523 1 98.44 84 TYR A C 1
ATOM 675 O O . TYR A 1 84 ? -6.516 12.883 7.441 1 98.44 84 TYR A O 1
ATOM 683 N N . ILE A 1 85 ? -5.504 13.383 9.391 1 98.88 85 ILE A N 1
ATOM 684 C CA . ILE A 1 85 ? -4.344 12.57 9.047 1 98.88 85 ILE A CA 1
ATOM 685 C C . ILE A 1 85 ? -4.73 11.094 9.055 1 98.88 85 ILE A C 1
ATOM 687 O O . ILE A 1 85 ? -4.219 10.305 8.258 1 98.88 85 ILE A O 1
ATOM 691 N N . LEU A 1 86 ? -5.613 10.711 9.938 1 98.88 86 LEU A N 1
ATOM 692 C CA . LEU A 1 86 ? -6.094 9.336 9.953 1 98.88 86 LEU A CA 1
ATOM 693 C C . LEU A 1 86 ? -6.859 9.008 8.68 1 98.88 86 LEU A C 1
ATOM 695 O O . LEU A 1 86 ? -6.652 7.953 8.078 1 98.88 86 LEU A O 1
ATOM 699 N N . GLN A 1 87 ? -7.77 9.891 8.312 1 98.88 87 GLN A N 1
ATOM 700 C CA . GLN A 1 87 ? -8.523 9.703 7.078 1 98.88 87 GLN A CA 1
ATOM 701 C C . GLN A 1 87 ? -7.59 9.617 5.871 1 98.88 87 GLN A C 1
ATOM 703 O O . GLN A 1 87 ? -7.801 8.789 4.98 1 98.88 87 GLN A O 1
ATOM 708 N N . PHE A 1 88 ? -6.633 10.453 5.82 1 98.94 88 PHE A N 1
ATOM 709 C CA . PHE A 1 88 ? -5.672 10.43 4.727 1 98.94 88 PHE A CA 1
ATOM 710 C C . PHE A 1 88 ? -4.926 9.102 4.688 1 98.94 88 PHE A C 1
ATOM 712 O O . PHE A 1 88 ? -4.789 8.492 3.627 1 98.94 88 PHE A O 1
ATOM 719 N N . ALA A 1 89 ? -4.422 8.656 5.836 1 98.94 89 ALA A N 1
ATOM 720 C CA . ALA A 1 89 ? -3.658 7.414 5.938 1 98.94 89 ALA A CA 1
ATOM 721 C C . ALA A 1 89 ? -4.48 6.223 5.453 1 98.94 89 ALA A C 1
ATOM 723 O O . ALA A 1 89 ? -4.008 5.422 4.645 1 98.94 89 ALA A O 1
ATOM 724 N N . LEU A 1 90 ? -5.676 6.125 5.934 1 98.88 90 LEU A N 1
ATOM 725 C CA . LEU A 1 90 ? -6.547 5.012 5.574 1 98.88 90 LEU A CA 1
ATOM 726 C C . LEU A 1 90 ? -6.887 5.039 4.09 1 98.88 90 LEU A C 1
ATOM 728 O O . LEU A 1 90 ? -6.902 3.996 3.432 1 98.88 90 LEU A O 1
ATOM 732 N N . SER A 1 91 ? -7.141 6.211 3.613 1 98.88 91 SER A N 1
ATOM 733 C CA . SER A 1 91 ? -7.461 6.359 2.197 1 98.88 91 SER A CA 1
ATOM 734 C C . SER A 1 91 ? -6.273 5.988 1.318 1 98.88 91 SER A C 1
ATOM 736 O O . SER A 1 91 ? -6.441 5.367 0.265 1 98.88 91 SER A O 1
ATOM 738 N N . LEU A 1 92 ? -5.117 6.383 1.717 1 98.88 92 LEU A N 1
ATOM 739 C CA . LEU A 1 92 ? -3.928 6.051 0.938 1 98.88 92 LEU A CA 1
ATOM 740 C C . LEU A 1 92 ? -3.684 4.547 0.931 1 98.88 92 LEU A C 1
ATOM 742 O O . LEU A 1 92 ? -3.309 3.979 -0.097 1 98.88 92 LEU A O 1
ATOM 746 N N . VAL A 1 93 ? -3.852 3.943 2.064 1 98.81 93 VAL A N 1
ATOM 747 C CA . VAL A 1 93 ? -3.697 2.494 2.141 1 98.81 93 VAL A CA 1
ATOM 748 C C . VAL A 1 93 ? -4.719 1.815 1.23 1 98.81 93 VAL A C 1
ATOM 750 O O . VAL A 1 93 ? -4.383 0.88 0.499 1 98.81 93 VAL A O 1
ATOM 753 N N . GLN A 1 94 ? -5.945 2.25 1.267 1 98.75 94 GLN A N 1
ATOM 754 C CA . GLN A 1 94 ? -6.984 1.692 0.409 1 98.75 94 GLN A CA 1
ATOM 755 C C . GLN A 1 94 ? -6.664 1.919 -1.065 1 98.75 94 GLN A C 1
ATOM 757 O O . GLN A 1 94 ? -6.809 1.01 -1.885 1 98.75 94 GLN A O 1
ATOM 762 N N . PHE A 1 95 ? -6.262 3.109 -1.384 1 98.81 95 PHE A N 1
ATOM 763 C CA . PHE A 1 95 ? -5.945 3.459 -2.764 1 98.81 95 PHE A CA 1
ATOM 764 C C . PHE A 1 95 ? -4.762 2.645 -3.271 1 98.81 95 PHE A C 1
ATOM 766 O O . PHE A 1 95 ? -4.809 2.098 -4.375 1 98.81 95 PHE A O 1
ATOM 773 N N . TYR A 1 96 ? -3.725 2.605 -2.504 1 98.81 96 TYR A N 1
ATOM 774 C CA . TYR A 1 96 ? -2.527 1.858 -2.871 1 98.81 96 TYR A CA 1
ATOM 775 C C . TYR A 1 96 ? -2.826 0.368 -2.988 1 98.81 96 TYR A C 1
ATOM 777 O O . TYR A 1 96 ? -2.416 -0.281 -3.951 1 98.81 96 TYR A O 1
ATOM 785 N N . GLY A 1 97 ? -3.514 -0.196 -2.008 1 98.44 97 GLY A N 1
ATOM 786 C CA . GLY A 1 97 ? -3.898 -1.597 -2.068 1 98.44 97 GLY A CA 1
ATOM 787 C C . GLY A 1 97 ? -4.734 -1.935 -3.289 1 98.44 97 GLY A C 1
ATOM 788 O O . GLY A 1 97 ? -4.492 -2.943 -3.955 1 98.44 97 GLY A O 1
ATOM 789 N N . SER A 1 98 ? -5.703 -1.108 -3.588 1 98.31 98 SER A N 1
ATOM 790 C CA . SER A 1 98 ? -6.547 -1.32 -4.758 1 98.31 98 SER A CA 1
ATOM 791 C C . SER A 1 98 ? -5.75 -1.186 -6.051 1 98.31 98 SER A C 1
ATOM 793 O O . SER A 1 98 ? -6.004 -1.901 -7.02 1 98.31 98 SER A O 1
ATOM 795 N N . SER A 1 99 ? -4.816 -0.275 -6.055 1 98.62 99 SER A N 1
ATOM 796 C CA . SER A 1 99 ? -3.941 -0.151 -7.219 1 98.62 99 SER A CA 1
ATOM 797 C C . SER A 1 99 ? -3.143 -1.43 -7.445 1 98.62 99 SER A C 1
ATOM 799 O O . SER A 1 99 ? -3.066 -1.928 -8.57 1 98.62 99 SER A O 1
ATOM 801 N N . LEU A 1 100 ? -2.578 -1.958 -6.398 1 98.62 100 LEU A N 1
ATOM 802 C CA . LEU A 1 100 ? -1.828 -3.203 -6.516 1 98.62 100 LEU A CA 1
ATOM 803 C C . LEU A 1 100 ? -2.734 -4.344 -6.969 1 98.62 100 LEU A C 1
ATOM 805 O O . LEU A 1 100 ? -2.309 -5.215 -7.73 1 98.62 100 LEU A O 1
ATOM 809 N N . TYR A 1 101 ? -3.969 -4.324 -6.457 1 98.31 101 TYR A N 1
ATOM 810 C CA . TYR A 1 101 ? -4.973 -5.305 -6.852 1 98.31 101 TYR A CA 1
ATOM 811 C C . TYR A 1 101 ? -5.176 -5.305 -8.359 1 98.31 101 TYR A C 1
ATOM 813 O O . TYR A 1 101 ? -5.137 -6.355 -9 1 98.31 101 TYR A O 1
ATOM 821 N N . PHE A 1 102 ? -5.273 -4.176 -8.953 1 98.5 102 PHE A N 1
ATOM 822 C CA . PHE A 1 102 ? -5.48 -4.043 -10.391 1 98.5 102 PHE A CA 1
ATOM 823 C C . PHE A 1 102 ? -4.188 -4.312 -11.148 1 98.5 102 PHE A C 1
ATOM 825 O O . PHE A 1 102 ? -4.199 -4.965 -12.195 1 98.5 102 PHE A O 1
ATOM 832 N N . ILE A 1 103 ? -3.098 -3.82 -10.648 1 98.38 103 ILE A N 1
ATOM 833 C CA . ILE A 1 103 ? -1.819 -3.932 -11.344 1 98.38 103 ILE A CA 1
ATOM 834 C C . ILE A 1 103 ? -1.404 -5.398 -11.43 1 98.38 103 ILE A C 1
ATOM 836 O O . ILE A 1 103 ? -0.947 -5.863 -12.477 1 98.38 103 ILE A O 1
ATOM 840 N N . THR A 1 104 ? -1.556 -6.137 -10.359 1 98.38 104 THR A N 1
ATOM 841 C CA . THR A 1 104 ? -1.147 -7.539 -10.383 1 98.38 104 THR A CA 1
ATOM 842 C C . THR A 1 104 ? -2.021 -8.344 -11.344 1 98.38 104 THR A C 1
ATOM 844 O O . THR A 1 104 ? -1.531 -9.234 -12.031 1 98.38 104 THR A O 1
ATOM 847 N N . ALA A 1 105 ? -3.314 -8.031 -11.391 1 98.12 105 ALA A N 1
ATOM 848 C CA . ALA A 1 105 ? -4.188 -8.68 -12.367 1 98.12 105 ALA A CA 1
ATOM 849 C C . ALA A 1 105 ? -3.723 -8.391 -13.789 1 98.12 105 ALA A C 1
ATOM 851 O O . ALA A 1 105 ? -3.664 -9.297 -14.625 1 98.12 105 ALA A O 1
ATOM 852 N N . PHE A 1 106 ? -3.43 -7.211 -14.016 1 97.75 106 PHE A N 1
ATOM 853 C CA . PHE A 1 106 ? -2.971 -6.789 -15.336 1 97.75 106 PHE A CA 1
ATOM 854 C C . PHE A 1 106 ? -1.676 -7.5 -15.711 1 97.75 106 PHE A C 1
ATOM 856 O O . PHE A 1 106 ? -1.536 -7.996 -16.828 1 97.75 106 PHE A O 1
ATOM 863 N N . LEU A 1 107 ? -0.74 -7.602 -14.797 1 97.12 107 LEU A N 1
ATOM 864 C CA . LEU A 1 107 ? 0.567 -8.203 -15.039 1 97.12 107 LEU A CA 1
ATOM 865 C C . LEU A 1 107 ? 0.435 -9.703 -15.305 1 97.12 107 LEU A C 1
ATOM 867 O O . LEU A 1 107 ? 1.274 -10.289 -15.984 1 97.12 107 LEU A O 1
ATOM 871 N N . GLU A 1 108 ? -0.625 -10.266 -14.82 1 97.44 108 GLU A N 1
ATOM 872 C CA . GLU A 1 108 ? -0.823 -11.703 -15 1 97.44 108 GLU A CA 1
ATOM 873 C C . GLU A 1 108 ? -1.797 -11.984 -16.141 1 97.44 108 GLU A C 1
ATOM 875 O O . GLU A 1 108 ? -2.262 -13.117 -16.297 1 97.44 108 GLU A O 1
ATOM 880 N N . GLY A 1 109 ? -2.219 -10.93 -16.891 1 95.31 109 GLY A N 1
ATOM 881 C CA . GLY A 1 109 ? -2.928 -11.141 -18.141 1 95.31 109 GLY A CA 1
ATOM 882 C C . GLY A 1 109 ? -4.414 -10.867 -18.047 1 95.31 109 GLY A C 1
ATOM 883 O O . GLY A 1 109 ? -5.152 -11.055 -19.016 1 95.31 109 GLY A O 1
ATOM 884 N N . ASN A 1 110 ? -4.938 -10.516 -16.922 1 93.69 110 ASN A N 1
ATOM 885 C CA . ASN A 1 110 ? -6.32 -10.109 -16.703 1 93.69 110 ASN A CA 1
ATOM 886 C C . ASN A 1 110 ? -7.301 -11.188 -17.156 1 93.69 110 ASN A C 1
ATOM 888 O O . ASN A 1 110 ? -8.289 -10.891 -17.844 1 93.69 110 ASN A O 1
ATOM 892 N N . LYS A 1 111 ? -6.988 -12.422 -16.781 1 93.56 111 LYS A N 1
ATOM 893 C CA . LYS A 1 111 ? -7.812 -13.547 -17.219 1 93.56 111 LYS A CA 1
ATOM 894 C C . LYS A 1 111 ? -8.516 -14.203 -16.031 1 93.56 111 LYS A C 1
ATOM 896 O O . LYS A 1 111 ? -8.633 -15.43 -15.977 1 93.56 111 LYS A O 1
ATOM 901 N N . PHE A 1 112 ? -9 -13.398 -15.148 1 96.38 112 PHE A N 1
ATOM 902 C CA . PHE A 1 112 ? -9.508 -13.969 -13.906 1 96.38 112 PHE A CA 1
ATOM 903 C C . PHE A 1 112 ? -11.031 -13.914 -13.875 1 96.38 112 PHE A C 1
ATOM 905 O O . PHE A 1 112 ? -11.664 -14.57 -13.047 1 96.38 112 PHE A O 1
ATOM 912 N N . ALA A 1 113 ? -11.617 -13.109 -14.789 1 96.5 113 ALA A N 1
ATOM 913 C CA . ALA A 1 113 ? -13.07 -13.008 -14.812 1 96.5 113 ALA A CA 1
ATOM 914 C C . ALA A 1 113 ? -13.68 -14.039 -15.766 1 96.5 113 ALA A C 1
ATOM 916 O O . ALA A 1 113 ? -13.125 -14.305 -16.828 1 96.5 113 ALA A O 1
ATOM 917 N N . CYS A 1 114 ? -14.875 -14.508 -15.445 1 96.5 114 CYS A N 1
ATOM 918 C CA . CYS A 1 114 ? -15.539 -15.539 -16.25 1 96.5 114 CYS A CA 1
ATOM 919 C C . CYS A 1 114 ? -16.062 -14.953 -17.547 1 96.5 114 CYS A C 1
ATOM 921 O O . CYS A 1 114 ? -16.047 -15.625 -18.594 1 96.5 114 CYS A O 1
ATOM 923 N N . THR A 1 115 ? -16.672 -13.781 -17.484 1 96.62 115 THR A N 1
ATOM 924 C CA . THR A 1 115 ? -17.219 -13.102 -18.656 1 96.62 115 THR A CA 1
ATOM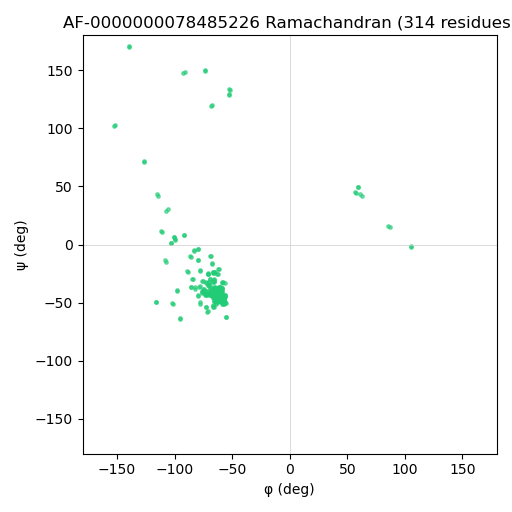 925 C C . THR A 1 115 ? -16.938 -11.602 -18.594 1 96.62 115 THR A C 1
ATOM 927 O O . THR A 1 115 ? -16.469 -11.094 -17.578 1 96.62 115 THR A O 1
ATOM 930 N N . ARG A 1 116 ? -17.219 -10.969 -19.656 1 96.06 116 ARG A N 1
ATOM 931 C CA . ARG A 1 116 ? -17.062 -9.516 -19.734 1 96.06 116 ARG A CA 1
ATOM 932 C C . ARG A 1 116 ? -17.969 -8.82 -18.734 1 96.06 116 ARG A C 1
ATOM 934 O O . ARG A 1 116 ? -17.609 -7.789 -18.156 1 96.06 116 ARG A O 1
ATOM 941 N N . TYR A 1 117 ? -19.109 -9.367 -18.594 1 96.19 117 TYR A N 1
ATOM 942 C CA . TYR A 1 117 ? -20.047 -8.797 -17.641 1 96.19 117 TYR A CA 1
ATOM 943 C C . TYR A 1 117 ? -19.469 -8.797 -16.234 1 96.19 117 TYR A C 1
ATOM 945 O O . TYR A 1 117 ? -19.516 -7.781 -15.531 1 96.19 117 TYR A O 1
ATOM 953 N N . PHE A 1 118 ? -18.969 -9.867 -15.797 1 96.25 118 PHE A N 1
ATOM 954 C CA . PHE A 1 118 ? -18.406 -9.992 -14.461 1 96.25 118 PHE A CA 1
ATOM 955 C C . PHE A 1 118 ? -17.172 -9.125 -14.312 1 96.25 118 PHE A C 1
ATOM 957 O O . PHE A 1 118 ? -16.922 -8.547 -13.25 1 96.25 118 PHE A O 1
ATOM 964 N N . TYR A 1 119 ? -16.391 -9.055 -15.391 1 97.31 119 TYR A N 1
ATOM 965 C CA . TYR A 1 119 ? -15.203 -8.219 -15.383 1 97.31 119 TYR A CA 1
ATOM 966 C C . TYR A 1 119 ? -15.562 -6.766 -15.086 1 97.31 119 TYR A C 1
ATOM 968 O O . TYR A 1 119 ? -14.984 -6.148 -14.18 1 97.31 119 TYR A O 1
ATOM 976 N N . TYR A 1 120 ? -16.469 -6.191 -15.75 1 96.88 120 TYR A N 1
ATOM 977 C CA . TYR A 1 120 ? -16.781 -4.773 -15.625 1 96.88 120 TYR A CA 1
ATOM 978 C C . TYR A 1 120 ? -17.625 -4.504 -14.383 1 96.88 120 TYR A C 1
ATOM 980 O O . TYR A 1 120 ? -17.422 -3.504 -13.695 1 96.88 120 TYR A O 1
ATOM 988 N N . SER A 1 121 ? -18.516 -5.359 -14.023 1 95 121 SER A N 1
ATOM 989 C CA . SER A 1 121 ? -19.453 -5.117 -12.938 1 95 121 SER A CA 1
ATOM 990 C C . SER A 1 121 ? -18.828 -5.41 -11.578 1 95 121 SER A C 1
ATOM 992 O O . SER A 1 121 ? -19.109 -4.727 -10.594 1 95 121 SER A O 1
ATOM 994 N N . TYR A 1 122 ? -18.016 -6.445 -11.594 1 93.88 122 TYR A N 1
ATOM 995 C CA . TYR A 1 122 ? -17.469 -6.844 -10.305 1 93.88 122 TYR A CA 1
ATOM 996 C C . TYR A 1 122 ? -16.031 -6.367 -10.164 1 93.88 122 TYR A C 1
ATOM 998 O O . TYR A 1 122 ? -15.695 -5.648 -9.219 1 93.88 122 TYR A O 1
ATOM 1006 N N . PHE A 1 123 ? -15.281 -6.66 -11.141 1 96.06 123 PHE A N 1
ATOM 1007 C CA . PHE A 1 123 ? -13.859 -6.352 -11.047 1 96.06 123 PHE A CA 1
ATOM 1008 C C . PHE A 1 123 ? -13.625 -4.852 -11.164 1 96.06 123 PHE A C 1
ATOM 1010 O O . PHE A 1 123 ? -13.055 -4.234 -10.258 1 96.06 123 PHE A O 1
ATOM 1017 N N . ILE A 1 124 ? -14.117 -4.242 -12.188 1 96.94 124 ILE A N 1
ATOM 1018 C CA . ILE A 1 124 ? -13.844 -2.836 -12.453 1 96.94 124 ILE A CA 1
ATOM 1019 C C . ILE A 1 124 ? -14.703 -1.961 -11.547 1 96.94 124 ILE A C 1
ATOM 1021 O O . ILE A 1 124 ? -14.195 -1.061 -10.875 1 96.94 124 ILE A O 1
ATOM 1025 N N . ALA A 1 125 ? -15.953 -2.209 -11.492 1 95.88 125 ALA A N 1
ATOM 1026 C CA . ALA A 1 125 ? -16.875 -1.344 -10.75 1 95.88 125 ALA A CA 1
ATOM 1027 C C . ALA A 1 125 ? -16.609 -1.407 -9.25 1 95.88 125 ALA A C 1
ATOM 1029 O O . ALA A 1 125 ? -16.469 -0.372 -8.594 1 95.88 125 ALA A O 1
ATOM 1030 N N . GLN A 1 126 ? -16.578 -2.564 -8.758 1 93.5 126 GLN A N 1
ATOM 1031 C CA . GLN A 1 126 ? -16.359 -2.697 -7.324 1 93.5 126 GLN A CA 1
ATOM 1032 C C . GLN A 1 126 ? -14.938 -2.305 -6.941 1 93.5 126 GLN A C 1
ATOM 1034 O O . GLN A 1 126 ? -14.727 -1.589 -5.961 1 93.5 126 GLN A O 1
ATOM 1039 N N . GLY A 1 127 ? -14.023 -2.785 -7.762 1 94.38 127 GLY A N 1
ATOM 1040 C CA . GLY A 1 127 ? -12.648 -2.371 -7.535 1 94.38 127 GLY A CA 1
ATOM 1041 C C . GLY A 1 127 ? -12.438 -0.877 -7.703 1 94.38 127 GLY A C 1
ATOM 1042 O O . GLY A 1 127 ? -11.703 -0.256 -6.934 1 94.38 127 GLY A O 1
ATOM 1043 N N . GLY A 1 128 ? -13.086 -0.306 -8.656 1 96.94 128 GLY A N 1
ATOM 1044 C CA . GLY A 1 128 ? -12.945 1.107 -8.961 1 96.94 128 GLY A CA 1
ATOM 1045 C C . GLY A 1 128 ? -13.453 2.014 -7.859 1 96.94 128 GLY A C 1
ATOM 1046 O O . GLY A 1 128 ? -12.945 3.119 -7.668 1 96.94 128 GLY A O 1
ATOM 1047 N N . THR A 1 129 ? -14.438 1.542 -7.145 1 96.94 129 THR A N 1
ATOM 1048 C CA . THR A 1 129 ? -14.984 2.295 -6.023 1 96.94 129 THR A CA 1
ATOM 1049 C C . THR A 1 129 ? -13.922 2.535 -4.957 1 96.94 129 THR A C 1
ATOM 1051 O O . THR A 1 129 ? -13.859 3.613 -4.363 1 96.94 129 THR A O 1
ATOM 1054 N N . TRP A 1 130 ? -13.062 1.561 -4.758 1 97.5 130 TRP A N 1
ATOM 1055 C CA . TRP A 1 130 ? -12.023 1.634 -3.738 1 97.5 130 TRP A CA 1
ATOM 1056 C C . TRP A 1 130 ? -10.844 2.479 -4.219 1 97.5 130 TRP A C 1
ATOM 1058 O O . TRP A 1 130 ? -9.906 2.727 -3.463 1 97.5 130 TRP A O 1
ATOM 1068 N N . LEU A 1 131 ? -10.891 2.912 -5.406 1 98.38 131 LEU A N 1
ATOM 1069 C CA . LEU A 1 131 ? -9.938 3.887 -5.922 1 98.38 131 LEU A CA 1
ATOM 1070 C C . LEU A 1 131 ? -10.523 5.293 -5.883 1 98.38 131 LEU A C 1
ATOM 1072 O O . LEU A 1 131 ? -9.844 6.246 -5.492 1 98.38 131 LEU A O 1
ATOM 1076 N N . LEU A 1 132 ? -11.758 5.355 -6.195 1 98.5 132 LEU A N 1
ATOM 1077 C CA . LEU A 1 132 ? -12.406 6.645 -6.402 1 98.5 132 LEU A CA 1
ATOM 1078 C C . LEU A 1 132 ? -12.586 7.383 -5.078 1 98.5 132 LEU A C 1
ATOM 1080 O O . LEU A 1 132 ? -12.078 8.5 -4.914 1 98.5 132 LEU A O 1
ATOM 1084 N N . PHE A 1 133 ? -13.25 6.793 -4.168 1 98.44 133 PHE A N 1
ATOM 1085 C CA . PHE A 1 133 ? -13.609 7.496 -2.941 1 98.44 133 PHE A CA 1
ATOM 1086 C C . PHE A 1 133 ? -12.367 7.793 -2.107 1 98.44 133 PHE A C 1
ATOM 1088 O O . PHE A 1 133 ? -12.188 8.914 -1.637 1 98.44 133 PHE A O 1
ATOM 1095 N N . PRO A 1 134 ? -11.461 6.863 -1.951 1 98.69 134 PRO A N 1
ATOM 1096 C CA . PRO A 1 134 ? -10.219 7.18 -1.229 1 98.69 134 PRO A CA 1
ATOM 1097 C C . PRO A 1 134 ? -9.438 8.32 -1.876 1 98.69 134 PRO A C 1
ATOM 1099 O O . PRO A 1 134 ? -8.867 9.156 -1.173 1 98.69 134 PRO A O 1
ATOM 1102 N N . ALA A 1 135 ? -9.422 8.359 -3.176 1 98.81 135 ALA A N 1
ATOM 1103 C CA . ALA A 1 135 ? -8.719 9.438 -3.859 1 98.81 135 ALA A CA 1
ATOM 1104 C C . ALA A 1 135 ? -9.328 10.797 -3.506 1 98.81 135 ALA A C 1
ATOM 1106 O O . ALA A 1 135 ? -8.602 11.758 -3.246 1 98.81 135 ALA A O 1
ATOM 1107 N N . LEU A 1 136 ? -10.609 10.883 -3.508 1 98.75 136 LEU A N 1
ATOM 1108 C CA . LEU A 1 136 ? -11.297 12.133 -3.186 1 98.75 136 LEU A CA 1
ATOM 1109 C C . LEU A 1 136 ? -11.023 12.547 -1.743 1 98.75 136 LEU A C 1
ATOM 1111 O O . LEU A 1 136 ? -10.805 13.727 -1.462 1 98.75 136 LEU A O 1
ATOM 1115 N N . ILE A 1 137 ? -11.047 11.602 -0.881 1 98.75 137 ILE A N 1
ATOM 1116 C CA . ILE A 1 137 ? -10.805 11.891 0.528 1 98.75 137 ILE A CA 1
ATOM 1117 C C . ILE A 1 137 ? -9.359 12.336 0.723 1 98.75 137 ILE A C 1
ATOM 1119 O O . ILE A 1 137 ? -9.086 13.258 1.505 1 98.75 137 ILE A O 1
ATOM 1123 N N . MET A 1 138 ? -8.445 11.688 0.02 1 98.88 138 MET A N 1
ATOM 1124 C CA . MET A 1 138 ? -7.047 12.086 0.109 1 98.88 138 MET A CA 1
ATOM 1125 C C . MET A 1 138 ? -6.863 13.539 -0.3 1 98.88 138 MET A C 1
ATOM 1127 O O . MET A 1 138 ? -6.125 14.289 0.351 1 98.88 138 MET A O 1
ATOM 1131 N N . ILE A 1 139 ? -7.512 13.922 -1.352 1 98.75 139 ILE A N 1
ATOM 1132 C CA . ILE A 1 139 ? -7.383 15.289 -1.846 1 98.75 139 ILE A CA 1
ATOM 1133 C C . ILE A 1 139 ? -7.91 16.266 -0.798 1 98.75 139 ILE A C 1
ATOM 1135 O O . ILE A 1 139 ? -7.266 17.281 -0.503 1 98.75 139 ILE A O 1
ATOM 1139 N N . ARG A 1 140 ? -9.039 15.977 -0.232 1 98.44 140 ARG A N 1
ATOM 1140 C CA . ARG A 1 140 ? -9.641 16.844 0.783 1 98.44 140 ARG A CA 1
ATOM 1141 C C . ARG A 1 140 ? -8.727 16.953 2.004 1 98.44 140 ARG A C 1
ATOM 1143 O O . ARG A 1 140 ? -8.469 18.062 2.482 1 98.44 140 ARG A O 1
ATOM 1150 N N . CYS A 1 141 ? -8.258 15.852 2.514 1 98.62 141 CYS A N 1
ATOM 1151 C CA . CYS A 1 141 ? -7.434 15.836 3.719 1 98.62 141 CYS A CA 1
ATOM 1152 C C . CYS A 1 141 ? -6.086 16.5 3.465 1 98.62 141 CYS A C 1
ATOM 1154 O O . CYS A 1 141 ? -5.555 17.188 4.34 1 98.62 141 CYS A O 1
ATOM 1156 N N . TRP A 1 142 ? -5.547 16.234 2.289 1 98.69 142 TRP A N 1
ATOM 1157 C CA . TRP A 1 142 ? -4.289 16.875 1.908 1 98.69 142 TRP A CA 1
ATOM 1158 C C . TRP A 1 142 ? -4.395 18.391 1.982 1 98.69 142 TRP A C 1
ATOM 1160 O O . TRP A 1 142 ? -3.535 19.047 2.568 1 98.69 142 TRP A O 1
ATOM 1170 N N . LYS A 1 143 ? -5.398 18.969 1.405 1 98.31 143 LYS A N 1
ATOM 1171 C CA . LYS A 1 143 ? -5.598 20.406 1.383 1 98.31 143 LYS A CA 1
ATOM 1172 C C . LYS A 1 143 ? -5.77 20.969 2.795 1 98.31 143 LYS A C 1
ATOM 1174 O O . LYS A 1 143 ? -5.195 22 3.135 1 98.31 143 LYS A O 1
ATOM 1179 N N . ARG A 1 144 ? -6.551 20.281 3.555 1 97.44 144 ARG A N 1
ATOM 1180 C CA . ARG A 1 144 ? -6.797 20.734 4.922 1 97.44 144 ARG A CA 1
ATOM 1181 C C . ARG A 1 144 ? -5.512 20.719 5.742 1 97.44 144 ARG A C 1
ATOM 1183 O O . ARG A 1 144 ? -5.25 21.641 6.516 1 97.44 144 ARG A O 1
ATOM 1190 N N . ILE A 1 145 ? -4.75 19.688 5.641 1 98.19 145 ILE A N 1
ATOM 1191 C CA . ILE A 1 145 ? -3.52 19.531 6.41 1 98.19 145 ILE A CA 1
ATOM 1192 C C . ILE A 1 145 ? -2.498 20.578 5.973 1 98.19 145 ILE A C 1
ATOM 1194 O O . ILE A 1 145 ? -1.819 21.172 6.809 1 98.19 145 ILE A O 1
ATOM 1198 N N . CYS A 1 146 ? -2.379 20.797 4.664 1 97.88 146 CYS A N 1
ATOM 1199 C CA . CYS A 1 146 ? -1.477 21.828 4.168 1 97.88 146 CYS A CA 1
ATOM 1200 C C . CYS A 1 146 ? -1.849 23.203 4.727 1 97.88 146 CYS A C 1
ATOM 1202 O O . CYS A 1 146 ? -0.973 23.984 5.113 1 97.88 146 CYS A O 1
ATOM 1204 N N . ALA A 1 147 ? -3.129 23.5 4.742 1 96.44 147 ALA A N 1
ATOM 1205 C CA . ALA A 1 147 ? -3.6 24.766 5.293 1 96.44 147 ALA A CA 1
ATOM 1206 C C . ALA A 1 147 ? -3.252 24.875 6.773 1 96.44 147 ALA A C 1
ATOM 1208 O O . ALA A 1 147 ? -2.854 25.953 7.242 1 96.44 147 ALA A O 1
ATOM 1209 N N . ALA A 1 148 ? -3.445 23.844 7.523 1 96.44 148 ALA A N 1
ATOM 1210 C CA . ALA A 1 148 ? -3.135 23.844 8.953 1 96.44 148 ALA A CA 1
ATOM 1211 C C . ALA A 1 148 ? -1.642 24.062 9.188 1 96.44 148 ALA A C 1
ATOM 1213 O O . ALA A 1 148 ? -1.251 24.797 10.102 1 96.44 148 ALA A O 1
ATOM 1214 N N . CYS A 1 149 ? -0.81 23.391 8.352 1 95.38 149 CYS A N 1
ATOM 1215 C CA . CYS A 1 149 ? 0.635 23.484 8.516 1 95.38 149 CYS A CA 1
ATOM 1216 C C . CYS A 1 149 ? 1.133 24.875 8.133 1 95.38 149 CYS A C 1
ATOM 1218 O O . CYS A 1 149 ? 2.121 25.359 8.688 1 95.38 149 CYS A O 1
ATOM 1220 N N . LEU A 1 150 ? 0.461 25.469 7.18 1 93.44 150 LEU A N 1
ATOM 1221 C CA . LEU A 1 150 ? 0.79 26.844 6.809 1 93.44 150 LEU A CA 1
ATOM 1222 C C . LEU A 1 150 ? 0.559 27.797 7.977 1 93.44 150 LEU A C 1
ATOM 1224 O O . LEU A 1 150 ? 1.352 28.703 8.203 1 93.44 150 LEU A O 1
ATOM 1228 N N . LEU A 1 151 ? -0.426 27.562 8.703 1 89.56 151 LEU A N 1
ATOM 1229 C CA . LEU A 1 151 ? -0.751 28.406 9.859 1 89.56 151 LEU A CA 1
ATOM 1230 C C . LEU A 1 151 ? 0.254 28.188 10.984 1 89.56 151 LEU A C 1
ATOM 1232 O O . LEU A 1 151 ? 0.633 29.125 11.68 1 89.56 151 LEU A O 1
ATOM 1236 N N . LEU A 1 152 ? 0.585 26.953 11.227 1 88 152 LEU A N 1
ATOM 1237 C CA . LEU A 1 152 ? 1.548 26.625 12.266 1 88 152 LEU A CA 1
ATOM 1238 C C . LEU A 1 152 ? 2.896 27.281 11.992 1 88 152 LEU A C 1
ATOM 1240 O O . LEU A 1 152 ? 3.561 27.75 12.922 1 88 152 LEU A O 1
ATOM 1244 N N . ASP A 1 153 ? 3.373 27.297 10.789 1 86.75 153 ASP A N 1
ATOM 1245 C CA . ASP A 1 153 ? 4.648 27.906 10.414 1 86.75 153 ASP A CA 1
ATOM 1246 C C . ASP A 1 153 ? 4.617 29.422 10.625 1 86.75 153 ASP A C 1
ATOM 1248 O O . ASP A 1 153 ? 5.621 30.016 11.016 1 86.75 153 ASP A O 1
ATOM 1252 N N . HIS A 1 154 ? 3.508 30.031 10.344 1 82.31 154 HIS A N 1
ATOM 1253 C CA . HIS A 1 154 ? 3.359 31.469 10.555 1 82.31 154 HIS A CA 1
ATOM 1254 C C . HIS A 1 154 ? 3.408 31.812 12.039 1 82.31 154 HIS A C 1
ATOM 1256 O O . HIS A 1 154 ? 3.955 32.844 12.422 1 82.31 154 HIS A O 1
ATOM 1262 N N . LYS A 1 155 ? 2.959 30.969 12.844 1 78.62 155 LYS A N 1
ATOM 1263 C CA . LYS A 1 155 ? 2.951 31.219 14.281 1 78.62 155 LYS A CA 1
ATOM 1264 C C . LYS A 1 155 ? 4.348 31.062 14.875 1 78.62 155 LYS A C 1
ATOM 1266 O O . LYS A 1 155 ? 4.734 31.797 15.781 1 78.62 155 LYS A O 1
ATOM 1271 N N . THR A 1 156 ? 5.004 30.078 14.398 1 73.88 156 THR A N 1
ATOM 1272 C CA . THR A 1 156 ? 6.336 29.828 14.938 1 73.88 156 THR A CA 1
ATOM 1273 C C . THR A 1 156 ? 7.316 30.906 14.484 1 73.88 156 THR A C 1
ATOM 1275 O O . THR A 1 156 ? 8.312 31.172 15.156 1 73.88 156 THR A O 1
ATOM 1278 N N . LYS A 1 157 ? 7.082 31.578 13.359 1 75.5 157 LYS A N 1
ATOM 1279 C CA . LYS A 1 157 ? 7.945 32.656 12.891 1 75.5 157 LYS A CA 1
ATOM 1280 C C . LYS A 1 157 ? 7.676 33.938 13.664 1 75.5 157 LYS A C 1
ATOM 1282 O O . LYS A 1 157 ? 8.555 34.812 13.781 1 75.5 157 LYS A O 1
ATOM 1287 N N . VAL A 1 158 ? 6.578 34.125 14.25 1 66.38 158 VAL A N 1
ATOM 1288 C CA . VAL A 1 158 ? 6.242 35.375 14.961 1 66.38 158 VAL A CA 1
ATOM 1289 C C . VAL A 1 158 ? 6.703 35.281 16.422 1 66.38 158 VAL A C 1
ATOM 1291 O O . VAL A 1 158 ? 7.02 36.281 17.047 1 66.38 158 VAL A O 1
ATOM 1294 N N . TYR A 1 159 ? 6.887 34.156 17 1 56.06 159 TYR A N 1
ATOM 1295 C CA . TYR A 1 159 ? 7.379 34.031 18.375 1 56.06 159 TYR A CA 1
ATOM 1296 C C . TYR A 1 159 ? 8.852 33.656 18.406 1 56.06 159 TYR A C 1
ATOM 1298 O O . TYR A 1 159 ? 9.617 34.188 19.219 1 56.06 159 TYR A O 1
ATOM 1306 N N . MET B 1 1 ? 16.172 14.555 5.402 1 93.94 1 MET B N 1
ATOM 1307 C CA . MET B 1 1 ? 16.578 14.875 4.043 1 93.94 1 MET B CA 1
ATOM 1308 C C . MET B 1 1 ? 17.406 13.742 3.447 1 93.94 1 MET B C 1
ATOM 1310 O O . MET B 1 1 ? 17.188 13.328 2.311 1 93.94 1 MET B O 1
ATOM 1314 N N . ILE B 1 2 ? 18.234 13.188 4.23 1 95.94 2 ILE B N 1
ATOM 1315 C CA . ILE B 1 2 ? 19.141 12.148 3.736 1 95.94 2 ILE B CA 1
ATOM 1316 C C . ILE B 1 2 ? 18.328 10.938 3.279 1 95.94 2 ILE B C 1
ATOM 1318 O O . ILE B 1 2 ? 18.578 10.391 2.199 1 95.94 2 ILE B O 1
ATOM 1322 N N . TRP B 1 3 ? 17.344 10.562 4.023 1 98.25 3 TRP B N 1
ATOM 1323 C CA . TRP B 1 3 ? 16.516 9.414 3.678 1 98.25 3 TRP B CA 1
ATOM 1324 C C . TRP B 1 3 ? 15.852 9.609 2.322 1 98.25 3 TRP B C 1
ATOM 1326 O O . TRP B 1 3 ? 15.773 8.68 1.518 1 98.25 3 TRP B O 1
ATOM 1336 N N . TRP B 1 4 ? 15.406 10.734 2.055 1 98.56 4 TRP B N 1
ATOM 1337 C CA . TRP B 1 4 ? 14.672 11 0.825 1 98.56 4 TRP B CA 1
ATOM 1338 C C . TRP B 1 4 ? 15.609 11.055 -0.375 1 98.56 4 TRP B C 1
ATOM 1340 O O . TRP B 1 4 ? 15.25 10.617 -1.472 1 98.56 4 TRP B O 1
ATOM 1350 N N . ALA B 1 5 ? 16.781 11.641 -0.122 1 97.62 5 ALA B N 1
ATOM 1351 C CA . ALA B 1 5 ? 17.766 11.625 -1.19 1 97.62 5 ALA B CA 1
ATOM 1352 C C . ALA B 1 5 ? 18.172 10.195 -1.548 1 97.62 5 ALA B C 1
ATOM 1354 O O . ALA B 1 5 ? 18.188 9.828 -2.725 1 97.62 5 ALA B O 1
ATOM 1355 N N . VAL B 1 6 ? 18.484 9.438 -0.584 1 97.75 6 VAL B N 1
ATOM 1356 C CA . VAL B 1 6 ? 18.922 8.055 -0.774 1 97.75 6 VAL B CA 1
ATOM 1357 C C . VAL B 1 6 ? 17.781 7.234 -1.366 1 97.75 6 VAL B C 1
ATOM 1359 O O . VAL B 1 6 ? 17.984 6.469 -2.312 1 97.75 6 VAL B O 1
ATOM 1362 N N . SER B 1 7 ? 16.594 7.371 -0.802 1 98.19 7 SER B N 1
ATOM 1363 C CA . SER B 1 7 ? 15.414 6.668 -1.299 1 98.19 7 SER B CA 1
ATOM 1364 C C . SER B 1 7 ? 15.156 6.992 -2.766 1 98.19 7 SER B C 1
ATOM 1366 O O . SER B 1 7 ? 14.914 6.094 -3.572 1 98.19 7 SER B O 1
ATOM 1368 N N . GLY B 1 8 ? 15.18 8.289 -3.07 1 98.31 8 GLY B N 1
ATOM 1369 C CA . GLY B 1 8 ? 14.977 8.688 -4.453 1 98.31 8 GLY B CA 1
ATOM 1370 C C . GLY B 1 8 ? 15.977 8.062 -5.41 1 98.31 8 GLY B C 1
ATOM 1371 O O . GLY B 1 8 ? 15.602 7.547 -6.461 1 98.31 8 GLY B O 1
ATOM 1372 N N . LEU B 1 9 ? 17.234 8.047 -5.043 1 97.31 9 LEU B N 1
ATOM 1373 C CA . LEU B 1 9 ? 18.297 7.516 -5.891 1 97.31 9 LEU B CA 1
ATOM 1374 C C . LEU B 1 9 ? 18.188 6 -6.012 1 97.31 9 LEU B C 1
ATOM 1376 O O . LEU B 1 9 ? 18.344 5.445 -7.102 1 97.31 9 LEU B O 1
ATOM 1380 N N . ILE B 1 10 ? 17.906 5.352 -4.98 1 97.75 10 ILE B N 1
ATOM 1381 C CA . ILE B 1 10 ? 17.781 3.896 -5.004 1 97.75 10 ILE B CA 1
ATOM 1382 C C . ILE B 1 10 ? 16.625 3.492 -5.906 1 97.75 10 ILE B C 1
ATOM 1384 O O . ILE B 1 10 ? 16.781 2.621 -6.766 1 97.75 10 ILE B O 1
ATOM 1388 N N . HIS B 1 11 ? 15.445 4.129 -5.762 1 98.44 11 HIS B N 1
ATOM 1389 C CA . HIS B 1 11 ? 14.266 3.756 -6.543 1 98.44 11 HIS B CA 1
ATOM 1390 C C . HIS B 1 11 ? 14.461 4.082 -8.016 1 98.44 11 HIS B C 1
ATOM 1392 O O . HIS B 1 11 ? 14.156 3.26 -8.883 1 98.44 11 HIS B O 1
ATOM 1398 N N . ILE B 1 12 ? 15.023 5.195 -8.305 1 98.25 12 ILE B N 1
ATOM 1399 C CA . ILE B 1 12 ? 15.086 5.656 -9.688 1 98.25 12 ILE B CA 1
ATOM 1400 C C . ILE B 1 12 ? 16.219 4.945 -10.422 1 98.25 12 ILE B C 1
ATOM 1402 O O . ILE B 1 12 ? 16.047 4.496 -11.555 1 98.25 12 ILE B O 1
ATOM 1406 N N . ILE B 1 13 ? 17.375 4.812 -9.781 1 98 13 ILE B N 1
ATOM 1407 C CA . ILE B 1 13 ? 18.547 4.301 -10.477 1 98 13 ILE B CA 1
ATOM 1408 C C . ILE B 1 13 ? 18.672 2.801 -10.234 1 98 13 ILE B C 1
ATOM 1410 O O . ILE B 1 13 ? 18.578 2 -11.164 1 98 13 ILE B O 1
ATOM 1414 N N . HIS B 1 14 ? 18.875 2.445 -9.016 1 97.44 14 HIS B N 1
ATOM 1415 C CA . HIS B 1 14 ? 19.172 1.052 -8.695 1 97.44 14 HIS B CA 1
ATOM 1416 C C . HIS B 1 14 ? 17.969 0.153 -9.008 1 97.44 14 HIS B C 1
ATOM 1418 O O . HIS B 1 14 ? 18.094 -0.815 -9.758 1 97.44 14 HIS B O 1
ATOM 1424 N N . GLU B 1 15 ? 16.812 0.437 -8.508 1 97.69 15 GLU B N 1
ATOM 1425 C CA . GLU B 1 15 ? 15.617 -0.37 -8.766 1 97.69 15 GLU B CA 1
ATOM 1426 C C . GLU B 1 15 ? 15.062 -0.119 -10.164 1 97.69 15 GLU B C 1
ATOM 1428 O O . GLU B 1 15 ? 14.492 -1.02 -10.781 1 97.69 15 GLU B O 1
ATOM 1433 N N . GLY B 1 16 ? 15.281 1.112 -10.586 1 98.38 16 GLY B N 1
ATOM 1434 C CA . GLY B 1 16 ? 14.914 1.394 -11.961 1 98.38 16 GLY B CA 1
ATOM 1435 C C . GLY B 1 16 ? 15.594 0.476 -12.961 1 98.38 16 GLY B C 1
ATOM 1436 O O . GLY B 1 16 ? 14.961 -0.012 -13.898 1 98.38 16 GLY B O 1
ATOM 1437 N N . TYR B 1 17 ? 16.875 0.223 -12.797 1 97.88 17 TYR B N 1
ATOM 1438 C CA . TYR B 1 17 ? 17.578 -0.705 -13.672 1 97.88 17 TYR B CA 1
ATOM 1439 C C . TYR B 1 17 ? 16.891 -2.066 -13.688 1 97.88 17 TYR B C 1
ATOM 1441 O O . TYR B 1 17 ? 16.625 -2.621 -14.758 1 97.88 17 TYR B O 1
ATOM 1449 N N . TRP B 1 18 ? 16.641 -2.578 -12.523 1 97.81 18 TRP B N 1
ATOM 1450 C CA . TRP B 1 18 ? 16.016 -3.889 -12.422 1 97.81 18 TRP B CA 1
ATOM 1451 C C . TRP B 1 18 ? 14.656 -3.893 -13.102 1 97.81 18 TRP B C 1
ATOM 1453 O O . TRP B 1 18 ? 14.336 -4.812 -13.859 1 97.81 18 TRP B O 1
ATOM 1463 N N . PHE B 1 19 ? 13.891 -2.875 -12.82 1 97.75 19 PHE B N 1
ATOM 1464 C CA . PHE B 1 19 ? 12.523 -2.799 -13.32 1 97.75 19 PHE B CA 1
ATOM 1465 C C . PHE B 1 19 ? 12.5 -2.777 -14.844 1 97.75 19 PHE B C 1
ATOM 1467 O O . PHE B 1 19 ? 11.672 -3.438 -15.469 1 97.75 19 PHE B O 1
ATOM 1474 N N . PHE B 1 20 ? 13.43 -2.141 -15.484 1 96.88 20 PHE B N 1
ATOM 1475 C CA . PHE B 1 20 ? 13.43 -1.976 -16.938 1 96.88 20 PHE B CA 1
ATOM 1476 C C . PHE B 1 20 ? 14.359 -2.986 -17.594 1 96.88 20 PHE B C 1
ATOM 1478 O O . PHE B 1 20 ? 14.539 -2.965 -18.812 1 96.88 20 PHE B O 1
ATOM 1485 N N . SER B 1 21 ? 14.969 -3.928 -16.844 1 96.06 21 SER B N 1
ATOM 1486 C CA . SER B 1 21 ? 15.852 -4.965 -17.375 1 96.06 21 SER B CA 1
ATOM 1487 C C . SER B 1 21 ? 15.391 -6.352 -16.938 1 96.06 21 SER B C 1
ATOM 1489 O O . SER B 1 21 ? 16.094 -7.039 -16.188 1 96.06 21 SER B O 1
ATOM 1491 N N . PRO B 1 22 ? 14.281 -6.801 -17.484 1 93.81 22 PRO B N 1
ATOM 1492 C CA . PRO B 1 22 ? 13.719 -8.07 -17.031 1 93.81 22 PRO B CA 1
ATOM 1493 C C . PRO B 1 22 ? 14.648 -9.258 -17.266 1 93.81 22 PRO B C 1
ATOM 1495 O O . PRO B 1 22 ? 14.539 -10.281 -16.594 1 93.81 22 PRO B O 1
ATOM 1498 N N . GLU B 1 23 ? 15.586 -9.148 -18.156 1 94.19 23 GLU B N 1
ATOM 1499 C CA . GLU B 1 23 ? 16.484 -10.258 -18.453 1 94.19 23 GLU B CA 1
ATOM 1500 C C . GLU B 1 23 ? 17.891 -10.008 -17.891 1 94.19 23 GLU B C 1
ATOM 1502 O O . GLU B 1 23 ? 18.875 -10.445 -18.453 1 94.19 23 GLU B O 1
ATOM 1507 N N . PHE B 1 24 ? 17.922 -9.258 -16.812 1 94.38 24 PHE B N 1
ATOM 1508 C CA . PHE B 1 24 ? 19.203 -8.875 -16.234 1 94.38 24 PHE B CA 1
ATOM 1509 C C . PHE B 1 24 ? 20.047 -10.102 -15.906 1 94.38 24 PHE B C 1
ATOM 1511 O O . PHE B 1 24 ? 21.281 -10.055 -15.953 1 94.38 24 PHE B O 1
ATOM 1518 N N . TYR B 1 25 ? 19.438 -11.156 -15.539 1 92.44 25 TYR B N 1
ATOM 1519 C CA . TYR B 1 25 ? 20.141 -12.367 -15.125 1 92.44 25 TYR B CA 1
ATOM 1520 C C . TYR B 1 25 ? 20.969 -12.938 -16.281 1 92.44 25 TYR B C 1
ATOM 1522 O O . TYR B 1 25 ? 21.953 -13.625 -16.047 1 92.44 25 TYR B O 1
ATOM 1530 N N . LYS B 1 26 ? 20.594 -12.656 -17.469 1 92.56 26 LYS B N 1
ATOM 1531 C CA . LYS B 1 26 ? 21.281 -13.172 -18.656 1 92.56 26 LYS B CA 1
ATOM 1532 C C . LYS B 1 26 ? 22.453 -12.281 -19.062 1 92.56 26 LYS B C 1
ATOM 1534 O O . LYS B 1 26 ? 23.234 -12.633 -19.938 1 92.56 26 LYS B O 1
ATOM 1539 N N . ASP B 1 27 ? 22.5 -11.18 -18.453 1 92.88 27 ASP B N 1
ATOM 1540 C CA . ASP B 1 27 ? 23.562 -10.242 -18.797 1 92.88 27 ASP B CA 1
ATOM 1541 C C . ASP B 1 27 ? 24.922 -10.781 -18.375 1 92.88 27 ASP B C 1
ATOM 1543 O O . ASP B 1 27 ? 25.188 -10.977 -17.188 1 92.88 27 ASP B O 1
ATOM 1547 N N . LYS B 1 28 ? 25.828 -10.961 -19.344 1 93.44 28 LYS B N 1
ATOM 1548 C CA . LYS B 1 28 ? 27.156 -11.492 -19.062 1 93.44 28 LYS B CA 1
ATOM 1549 C C . LYS B 1 28 ? 28.234 -10.422 -19.281 1 93.44 28 LYS B C 1
ATOM 1551 O O . LYS B 1 28 ? 29.422 -10.734 -19.328 1 93.44 28 LYS B O 1
ATOM 1556 N N . SER B 1 29 ? 27.969 -9.219 -19.438 1 93.69 29 SER B N 1
ATOM 1557 C CA . SER B 1 29 ? 28.891 -8.141 -19.75 1 93.69 29 SER B CA 1
ATOM 1558 C C . SER B 1 29 ? 29.641 -7.668 -18.516 1 93.69 29 SER B C 1
ATOM 1560 O O . SER B 1 29 ? 30.625 -6.926 -18.625 1 93.69 29 SER B O 1
ATOM 1562 N N . GLY B 1 30 ? 29.172 -8.086 -17.406 1 92.31 30 GLY B N 1
ATOM 1563 C CA . GLY B 1 30 ? 29.781 -7.582 -16.172 1 92.31 30 GLY B CA 1
ATOM 1564 C C . GLY B 1 30 ? 29.188 -6.266 -15.719 1 92.31 30 GLY B C 1
ATOM 1565 O O . GLY B 1 30 ? 29.781 -5.555 -14.906 1 92.31 30 GLY B O 1
ATOM 1566 N N . ASN B 1 31 ? 28.078 -5.93 -16.25 1 94.81 31 ASN B N 1
ATOM 1567 C CA . ASN B 1 31 ? 27.375 -4.73 -15.82 1 94.81 31 ASN B CA 1
ATOM 1568 C C . ASN B 1 31 ? 27.172 -4.711 -14.305 1 94.81 31 ASN B C 1
ATOM 1570 O O . ASN B 1 31 ? 26.672 -5.68 -13.734 1 94.81 31 ASN B O 1
ATOM 1574 N N . TYR B 1 32 ? 27.547 -3.635 -13.711 1 96.38 32 TYR B N 1
ATOM 1575 C CA . TYR B 1 32 ? 27.547 -3.516 -12.258 1 96.38 32 TYR B CA 1
ATOM 1576 C C . TYR B 1 32 ? 26.156 -3.773 -11.688 1 96.38 32 TYR B C 1
ATOM 1578 O O . TYR B 1 32 ? 26 -4.551 -10.742 1 96.38 32 TYR B O 1
ATOM 1586 N N . PHE B 1 33 ? 25.141 -3.139 -12.188 1 96.69 33 PHE B N 1
ATOM 1587 C CA . PHE B 1 33 ? 23.781 -3.266 -11.664 1 96.69 33 PHE B CA 1
ATOM 1588 C C . PHE B 1 33 ? 23.266 -4.684 -11.859 1 96.69 33 PHE B C 1
ATOM 1590 O O . PHE B 1 33 ? 22.594 -5.23 -10.977 1 96.69 33 PHE B O 1
ATOM 1597 N N . ALA B 1 34 ? 23.516 -5.25 -12.969 1 97 34 ALA B N 1
ATOM 1598 C CA . ALA B 1 34 ? 23.094 -6.629 -13.211 1 97 34 ALA B CA 1
ATOM 1599 C C . ALA B 1 34 ? 23.688 -7.578 -12.18 1 97 34 ALA B C 1
ATOM 1601 O O . ALA B 1 34 ? 23 -8.438 -11.641 1 97 34 ALA B O 1
ATOM 1602 N N . GLU B 1 35 ? 24.969 -7.406 -11.945 1 97.06 35 GLU B N 1
ATOM 1603 C CA . GLU B 1 35 ? 25.641 -8.273 -10.984 1 97.06 35 GLU B CA 1
ATOM 1604 C C . GLU B 1 35 ? 25.094 -8.086 -9.578 1 97.06 35 GLU B C 1
ATOM 1606 O O . GLU B 1 35 ? 24.953 -9.047 -8.828 1 97.06 35 GLU B O 1
ATOM 1611 N N . VAL B 1 36 ? 24.812 -6.863 -9.258 1 96.38 36 VAL B N 1
ATOM 1612 C CA . VAL B 1 36 ? 24.266 -6.582 -7.934 1 96.38 36 VAL B CA 1
ATOM 1613 C C . VAL B 1 36 ? 22.906 -7.242 -7.785 1 96.38 36 VAL B C 1
ATOM 1615 O O . VAL B 1 36 ? 22.594 -7.82 -6.742 1 96.38 36 VAL B O 1
ATOM 1618 N N . TRP B 1 37 ? 22.094 -7.188 -8.789 1 96.81 37 TRP B N 1
ATOM 1619 C CA . TRP B 1 37 ? 20.75 -7.762 -8.703 1 96.81 37 TRP B CA 1
ATOM 1620 C C . TRP B 1 37 ? 20.812 -9.289 -8.727 1 96.81 37 TRP B C 1
ATOM 1622 O O . TRP B 1 37 ? 19.984 -9.961 -8.117 1 96.81 37 TRP B O 1
ATOM 1632 N N . LYS B 1 38 ? 21.812 -9.867 -9.477 1 96.5 38 LYS B N 1
ATOM 1633 C CA . LYS B 1 38 ? 22.031 -11.305 -9.391 1 96.5 38 LYS B CA 1
ATOM 1634 C C . LYS B 1 38 ? 22.359 -11.727 -7.961 1 96.5 38 LYS B C 1
ATOM 1636 O O . LYS B 1 38 ? 21.844 -12.727 -7.469 1 96.5 38 LYS B O 1
ATOM 1641 N N . GLU B 1 39 ? 23.25 -10.945 -7.379 1 95.81 39 GLU B N 1
ATOM 1642 C CA . GLU B 1 39 ? 23.609 -11.211 -5.988 1 95.81 39 GLU B CA 1
ATOM 1643 C C . GLU B 1 39 ? 22.391 -11.078 -5.07 1 95.81 39 GLU B C 1
ATOM 1645 O O . GLU B 1 39 ? 22.172 -11.914 -4.195 1 95.81 39 GLU B O 1
ATOM 1650 N N . TYR B 1 40 ? 21.578 -10.039 -5.246 1 95.31 40 TYR B N 1
ATOM 1651 C CA . TYR B 1 40 ? 20.422 -9.781 -4.398 1 95.31 40 TYR B CA 1
ATOM 1652 C C . TYR B 1 40 ? 19.375 -10.875 -4.555 1 95.31 40 TYR B C 1
ATOM 1654 O O . TYR B 1 40 ? 18.672 -11.211 -3.598 1 95.31 40 TYR B O 1
ATOM 1662 N N . SER B 1 41 ? 19.312 -11.414 -5.691 1 96.5 41 SER B N 1
ATOM 1663 C CA . SER B 1 41 ? 18.344 -12.469 -5.973 1 96.5 41 SER B CA 1
ATOM 1664 C C . SER B 1 41 ? 18.656 -13.734 -5.188 1 96.5 41 SER B C 1
ATOM 1666 O O . SER B 1 41 ? 17.797 -14.602 -5.031 1 96.5 41 SER B O 1
ATOM 1668 N N . LYS B 1 42 ? 19.859 -13.844 -4.664 1 96.62 42 LYS B N 1
ATOM 1669 C CA . LYS B 1 42 ? 20.203 -14.953 -3.783 1 96.62 42 LYS B CA 1
ATOM 1670 C C . LYS B 1 42 ? 19.516 -14.812 -2.432 1 96.62 42 LYS B C 1
ATOM 1672 O O . LYS B 1 42 ? 19.281 -15.812 -1.739 1 96.62 42 LYS B O 1
ATOM 1677 N N . GLY B 1 43 ? 19.188 -13.547 -2.104 1 96.5 43 GLY B N 1
ATOM 1678 C CA . GLY B 1 43 ? 18.438 -13.297 -0.881 1 96.5 43 GLY B CA 1
ATOM 1679 C C . GLY B 1 43 ? 16.938 -13.453 -1.058 1 96.5 43 GLY B C 1
ATOM 1680 O O . GLY B 1 43 ? 16.234 -13.812 -0.116 1 96.5 43 GLY B O 1
ATOM 1681 N N . ASP B 1 44 ? 16.516 -13.18 -2.266 1 97.75 44 ASP B N 1
ATOM 1682 C CA . ASP B 1 44 ? 15.109 -13.305 -2.629 1 97.75 44 ASP B CA 1
ATOM 1683 C C . ASP B 1 44 ? 1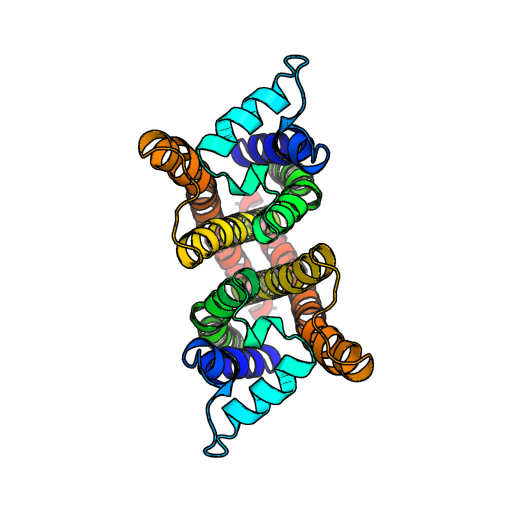4.953 -13.602 -4.117 1 97.75 44 ASP B C 1
ATOM 1685 O O . ASP B 1 44 ? 14.938 -12.688 -4.941 1 97.75 44 ASP B O 1
ATOM 1689 N N . SER B 1 45 ? 14.703 -14.82 -4.426 1 96.94 45 SER B N 1
ATOM 1690 C CA . SER B 1 45 ? 14.656 -15.289 -5.809 1 96.94 45 SER B CA 1
ATOM 1691 C C . SER B 1 45 ? 13.453 -14.711 -6.547 1 96.94 45 SER B C 1
ATOM 1693 O O . SER B 1 45 ? 13.375 -14.797 -7.773 1 96.94 45 SER B O 1
ATOM 1695 N N . ARG B 1 46 ? 12.531 -14.07 -5.855 1 97.31 46 ARG B N 1
ATOM 1696 C CA . ARG B 1 46 ? 11.367 -13.453 -6.492 1 97.31 46 ARG B CA 1
ATOM 1697 C C . ARG B 1 46 ? 11.789 -12.305 -7.398 1 97.31 46 ARG B C 1
ATOM 1699 O O . ARG B 1 46 ? 11.07 -11.953 -8.336 1 97.31 46 ARG B O 1
ATOM 1706 N N . TYR B 1 47 ? 12.938 -11.727 -7.141 1 96.75 47 TYR B N 1
ATOM 1707 C CA . TYR B 1 47 ? 13.445 -10.695 -8.031 1 96.75 47 TYR B CA 1
ATOM 1708 C C . TYR B 1 47 ? 13.852 -11.281 -9.375 1 96.75 47 TYR B C 1
ATOM 1710 O O . TYR B 1 47 ? 13.625 -10.672 -10.43 1 96.75 47 TYR B O 1
ATOM 1718 N N . ALA B 1 48 ? 14.43 -12.445 -9.32 1 95.81 48 ALA B N 1
ATOM 1719 C CA . ALA B 1 48 ? 14.852 -13.109 -10.555 1 95.81 48 ALA B CA 1
ATOM 1720 C C . ALA B 1 48 ? 13.648 -13.633 -11.336 1 95.81 48 ALA B C 1
ATOM 1722 O O . ALA B 1 48 ? 13.625 -13.562 -12.57 1 95.81 48 ALA B O 1
ATOM 1723 N N . SER B 1 49 ? 12.664 -14.172 -10.648 1 95.31 49 SER B N 1
ATOM 1724 C CA . SER B 1 49 ? 11.516 -14.789 -11.305 1 95.31 49 SER B CA 1
ATOM 1725 C C . SER B 1 49 ? 10.477 -13.742 -11.695 1 95.31 49 SER B C 1
ATOM 1727 O O . SER B 1 49 ? 9.445 -14.07 -12.289 1 95.31 49 SER B O 1
ATOM 1729 N N . ARG B 1 50 ? 10.711 -12.492 -11.281 1 95.81 50 ARG B N 1
ATOM 1730 C CA . ARG B 1 50 ? 9.773 -11.406 -11.547 1 95.81 50 ARG B CA 1
ATOM 1731 C C . ARG B 1 50 ? 8.406 -11.695 -10.938 1 95.81 50 ARG B C 1
ATOM 1733 O O . ARG B 1 50 ? 7.383 -11.609 -11.625 1 95.81 50 ARG B O 1
ATOM 1740 N N . HIS B 1 51 ? 8.469 -12.062 -9.703 1 97.12 51 HIS B N 1
ATOM 1741 C CA . HIS B 1 51 ? 7.246 -12.328 -8.953 1 97.12 51 HIS B CA 1
ATOM 1742 C C . HIS B 1 51 ? 6.273 -11.156 -9.047 1 97.12 51 HIS B C 1
ATOM 1744 O O . HIS B 1 51 ? 6.656 -10.008 -8.844 1 97.12 51 HIS B O 1
ATOM 1750 N N . VAL B 1 52 ? 5.102 -11.438 -9.297 1 97.44 52 VAL B N 1
ATOM 1751 C CA . VAL B 1 52 ? 4.125 -10.438 -9.703 1 97.44 52 VAL B CA 1
ATOM 1752 C C . VAL B 1 52 ? 3.926 -9.414 -8.586 1 97.44 52 VAL B C 1
ATOM 1754 O O . VAL B 1 52 ? 3.809 -8.211 -8.844 1 97.44 52 VAL B O 1
ATOM 1757 N N . ALA B 1 53 ? 3.768 -9.812 -7.316 1 98 53 ALA B N 1
ATOM 1758 C CA . ALA B 1 53 ? 3.6 -8.906 -6.191 1 98 53 ALA B CA 1
ATOM 1759 C C . ALA B 1 53 ? 4.805 -7.98 -6.047 1 98 53 ALA B C 1
ATOM 1761 O O . ALA B 1 53 ? 4.652 -6.773 -5.84 1 98 53 ALA B O 1
ATOM 1762 N N . VAL B 1 54 ? 6.008 -8.555 -6.18 1 98 54 VAL B N 1
ATOM 1763 C CA . VAL B 1 54 ? 7.242 -7.789 -6.059 1 98 54 VAL B CA 1
ATOM 1764 C C . VAL B 1 54 ? 7.352 -6.797 -7.215 1 98 54 VAL B C 1
ATOM 1766 O O . VAL B 1 54 ? 7.684 -5.625 -7.012 1 98 54 VAL B O 1
ATOM 1769 N N . LEU B 1 55 ? 7.07 -7.305 -8.383 1 98.31 55 LEU B N 1
ATOM 1770 C CA . LEU B 1 55 ? 7.141 -6.461 -9.562 1 98.31 55 LEU B CA 1
ATOM 1771 C C . LEU B 1 55 ? 6.184 -5.277 -9.445 1 98.31 55 LEU B C 1
ATOM 1773 O O . LEU B 1 55 ? 6.539 -4.148 -9.797 1 98.31 55 LEU B O 1
ATOM 1777 N N . ALA B 1 56 ? 5.004 -5.508 -8.984 1 98.62 56 ALA B N 1
ATOM 1778 C CA . ALA B 1 56 ? 4.012 -4.445 -8.828 1 98.62 56 ALA B CA 1
ATOM 1779 C C . ALA B 1 56 ? 4.445 -3.436 -7.773 1 98.62 56 ALA B C 1
ATOM 1781 O O . ALA B 1 56 ? 4.375 -2.225 -7.996 1 98.62 56 ALA B O 1
ATOM 1782 N N . ILE B 1 57 ? 4.875 -3.869 -6.586 1 98.56 57 ILE B N 1
ATOM 1783 C CA . ILE B 1 57 ? 5.309 -3.008 -5.492 1 98.56 57 ILE B CA 1
ATOM 1784 C C . ILE B 1 57 ? 6.492 -2.154 -5.945 1 98.56 57 ILE B C 1
ATOM 1786 O O . ILE B 1 57 ? 6.48 -0.931 -5.785 1 98.56 57 ILE B O 1
ATOM 1790 N N . GLU B 1 58 ? 7.461 -2.77 -6.562 1 97.88 58 GLU B N 1
ATOM 1791 C CA . GLU B 1 58 ? 8.664 -2.062 -6.992 1 97.88 58 GLU B CA 1
ATOM 1792 C C . GLU B 1 58 ? 8.367 -1.132 -8.164 1 97.88 58 GLU B C 1
ATOM 1794 O O . GLU B 1 58 ? 8.977 -0.072 -8.297 1 97.88 58 GLU B O 1
ATOM 1799 N N . GLY B 1 59 ? 7.473 -1.566 -9 1 98.19 59 GLY B N 1
ATOM 1800 C CA . GLY B 1 59 ? 7.078 -0.681 -10.086 1 98.19 59 GLY B CA 1
ATOM 1801 C C . GLY B 1 59 ? 6.543 0.654 -9.602 1 98.19 59 GLY B C 1
ATOM 1802 O O . GLY B 1 59 ? 6.934 1.707 -10.109 1 98.19 59 GLY B O 1
ATOM 1803 N N . ILE B 1 60 ? 5.664 0.583 -8.625 1 98.44 60 ILE B N 1
ATOM 1804 C CA . ILE B 1 60 ? 5.121 1.807 -8.039 1 98.44 60 ILE B CA 1
ATOM 1805 C C . ILE B 1 60 ? 6.25 2.609 -7.395 1 98.44 60 ILE B C 1
ATOM 1807 O O . ILE B 1 60 ? 6.281 3.838 -7.5 1 98.44 60 ILE B O 1
ATOM 1811 N N . ALA B 1 61 ? 7.141 1.968 -6.727 1 98.5 61 ALA B N 1
ATOM 1812 C CA . ALA B 1 61 ? 8.258 2.643 -6.07 1 98.5 61 ALA B CA 1
ATOM 1813 C C . ALA B 1 61 ? 9.133 3.367 -7.086 1 98.5 61 ALA B C 1
ATOM 1815 O O . ALA B 1 61 ? 9.508 4.523 -6.883 1 98.5 61 ALA B O 1
ATOM 1816 N N . VAL B 1 62 ? 9.438 2.682 -8.164 1 98.56 62 VAL B N 1
ATOM 1817 C CA . VAL B 1 62 ? 10.32 3.227 -9.188 1 98.56 62 VAL B CA 1
ATOM 1818 C C . VAL B 1 62 ? 9.648 4.418 -9.867 1 98.56 62 VAL B C 1
ATOM 1820 O O . VAL B 1 62 ? 10.266 5.469 -10.047 1 98.56 62 VAL B O 1
ATOM 1823 N N . ILE B 1 63 ? 8.406 4.301 -10.18 1 98.38 63 ILE B N 1
ATOM 1824 C CA . ILE B 1 63 ? 7.73 5.262 -11.047 1 98.38 63 ILE B CA 1
ATOM 1825 C C . ILE B 1 63 ? 7.227 6.438 -10.211 1 98.38 63 ILE B C 1
ATOM 1827 O O . ILE B 1 63 ? 7.27 7.586 -10.656 1 98.38 63 ILE B O 1
ATOM 1831 N N . PHE B 1 64 ? 6.777 6.18 -9.008 1 98.38 64 PHE B N 1
ATOM 1832 C CA . PHE B 1 64 ? 6.09 7.23 -8.273 1 98.38 64 PHE B CA 1
ATOM 1833 C C . PHE B 1 64 ? 6.867 7.609 -7.016 1 98.38 64 PHE B C 1
ATOM 1835 O O . PHE B 1 64 ? 7.164 8.781 -6.797 1 98.38 64 PHE B O 1
ATOM 1842 N N . VAL B 1 65 ? 7.27 6.66 -6.207 1 98.56 65 VAL B N 1
ATOM 1843 C CA . VAL B 1 65 ? 7.895 6.945 -4.918 1 98.56 65 VAL B CA 1
ATOM 1844 C C . VAL B 1 65 ? 9.266 7.586 -5.137 1 98.56 65 VAL B C 1
ATOM 1846 O O . VAL B 1 65 ? 9.648 8.5 -4.406 1 98.56 65 VAL B O 1
ATOM 1849 N N . GLY B 1 66 ? 10.016 7.098 -6.113 1 98.62 66 GLY B N 1
ATOM 1850 C CA . GLY B 1 66 ? 11.32 7.66 -6.422 1 98.62 66 GLY B CA 1
ATOM 1851 C C . GLY B 1 66 ? 11.273 9.148 -6.711 1 98.62 66 GLY B C 1
ATOM 1852 O O . GLY B 1 66 ? 11.828 9.953 -5.961 1 98.62 66 GLY B O 1
ATOM 1853 N N . PRO B 1 67 ? 10.578 9.523 -7.734 1 98.62 67 PRO B N 1
ATOM 1854 C CA . PRO B 1 67 ? 10.469 10.945 -8.047 1 98.62 67 PRO B CA 1
ATOM 1855 C C . PRO B 1 67 ? 9.867 11.758 -6.906 1 98.62 67 PRO B C 1
ATOM 1857 O O . PRO B 1 67 ? 10.305 12.883 -6.641 1 98.62 67 PRO B O 1
ATOM 1860 N N . ALA B 1 68 ? 8.938 11.234 -6.242 1 98.81 68 ALA B N 1
ATOM 1861 C CA . ALA B 1 68 ? 8.289 11.953 -5.152 1 98.81 68 ALA B CA 1
ATOM 1862 C C . ALA B 1 68 ? 9.234 12.133 -3.971 1 98.81 68 ALA B C 1
ATOM 1864 O O . ALA B 1 68 ? 9.086 13.078 -3.186 1 98.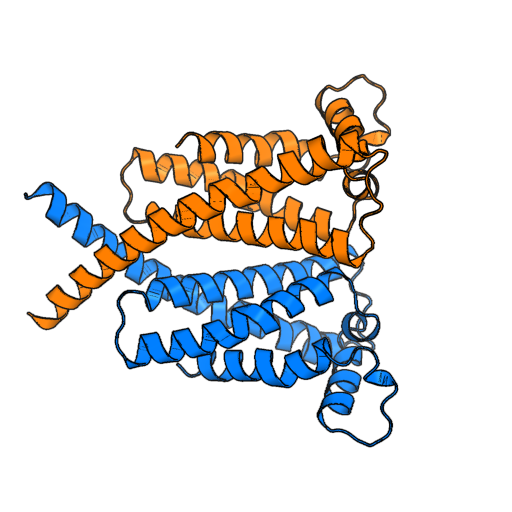81 68 ALA B O 1
ATOM 1865 N N . SER B 1 69 ? 10.125 11.211 -3.834 1 98.81 69 SER B N 1
ATOM 1866 C CA . SER B 1 69 ? 11.141 11.359 -2.791 1 98.81 69 SER B CA 1
ATOM 1867 C C . SER B 1 69 ? 12.008 12.586 -3.039 1 98.81 69 SER B C 1
ATOM 1869 O O . SER B 1 69 ? 12.383 13.289 -2.098 1 98.81 69 SER B O 1
ATOM 1871 N N . LEU B 1 70 ? 12.367 12.836 -4.246 1 98.25 70 LEU B N 1
ATOM 1872 C CA . LEU B 1 70 ? 13.125 14.039 -4.57 1 98.25 70 LEU B CA 1
ATOM 1873 C C . LEU B 1 70 ? 12.289 15.289 -4.324 1 98.25 70 LEU B C 1
ATOM 1875 O O . LEU B 1 70 ? 12.812 16.328 -3.906 1 98.25 70 LEU B O 1
ATOM 1879 N N . LEU B 1 71 ? 11.031 15.219 -4.629 1 98.5 71 LEU B N 1
ATOM 1880 C CA . LEU B 1 71 ? 10.125 16.328 -4.316 1 98.5 71 LEU B CA 1
ATOM 1881 C C . LEU B 1 71 ? 10.086 16.578 -2.816 1 98.5 71 LEU B C 1
ATOM 1883 O O . LEU B 1 71 ? 9.984 17.734 -2.385 1 98.5 71 LEU B O 1
ATOM 1887 N N . ALA B 1 72 ? 10.078 15.492 -2.037 1 98.62 72 ALA B N 1
ATOM 1888 C CA . ALA B 1 72 ? 10.094 15.641 -0.583 1 98.62 72 ALA B CA 1
ATOM 1889 C C . ALA B 1 72 ? 11.352 16.375 -0.123 1 98.62 72 ALA B C 1
ATOM 1891 O O . ALA B 1 72 ? 11.289 17.219 0.781 1 98.62 72 ALA B O 1
ATOM 1892 N N . MET B 1 73 ? 12.438 16 -0.729 1 97.56 73 MET B N 1
ATOM 1893 C CA . MET B 1 73 ? 13.672 16.719 -0.413 1 97.56 73 MET B CA 1
ATOM 1894 C C . MET B 1 73 ? 13.531 18.203 -0.688 1 97.56 73 MET B C 1
ATOM 1896 O O . MET B 1 73 ? 13.938 19.031 0.13 1 97.56 73 MET B O 1
ATOM 1900 N N . TYR B 1 74 ? 13.023 18.547 -1.818 1 97.81 74 TYR B N 1
ATOM 1901 C CA . TYR B 1 74 ? 12.781 19.938 -2.191 1 97.81 74 TYR B CA 1
ATOM 1902 C C . TYR B 1 74 ? 11.852 20.625 -1.198 1 97.81 74 TYR B C 1
ATOM 1904 O O . TYR B 1 74 ? 12.102 21.75 -0.767 1 97.81 74 TYR B O 1
ATOM 1912 N N . ALA B 1 75 ? 10.766 19.969 -0.855 1 98.12 75 ALA B N 1
ATOM 1913 C CA . ALA B 1 75 ? 9.766 20.531 0.047 1 98.12 75 ALA B CA 1
ATOM 1914 C C . ALA B 1 75 ? 10.367 20.828 1.419 1 98.12 75 ALA B C 1
ATOM 1916 O O . ALA B 1 75 ? 10.039 21.828 2.041 1 98.12 75 ALA B O 1
ATOM 1917 N N . ILE B 1 76 ? 11.164 19.938 1.88 1 97.69 76 ILE B N 1
ATOM 1918 C CA . ILE B 1 76 ? 11.828 20.156 3.162 1 97.69 76 ILE B CA 1
ATOM 1919 C C . ILE B 1 76 ? 12.758 21.359 3.072 1 97.69 76 ILE B C 1
ATOM 1921 O O . ILE B 1 76 ? 12.711 22.25 3.922 1 97.69 76 ILE B O 1
ATOM 1925 N N . ALA B 1 77 ? 13.602 21.328 2.045 1 97.06 77 ALA B N 1
ATOM 1926 C CA . ALA B 1 77 ? 14.602 22.391 1.88 1 97.06 77 ALA B CA 1
ATOM 1927 C C . ALA B 1 77 ? 13.945 23.75 1.765 1 97.06 77 ALA B C 1
ATOM 1929 O O . ALA B 1 77 ? 14.492 24.75 2.242 1 97.06 77 ALA B O 1
ATOM 1930 N N . LYS B 1 78 ? 12.781 23.828 1.207 1 97.44 78 LYS B N 1
ATOM 1931 C CA . LYS B 1 78 ? 12.141 25.109 0.929 1 97.44 78 LYS B CA 1
ATOM 1932 C C . LYS B 1 78 ? 11.055 25.406 1.951 1 97.44 78 LYS B C 1
ATOM 1934 O O . LYS B 1 78 ? 10.359 26.438 1.85 1 97.44 78 LYS B O 1
ATOM 1939 N N . GLY B 1 79 ? 10.883 24.594 2.852 1 96.38 79 GLY B N 1
ATOM 1940 C CA . GLY B 1 79 ? 9.906 24.812 3.906 1 96.38 79 GLY B CA 1
ATOM 1941 C C . GLY B 1 79 ? 8.484 24.922 3.391 1 96.38 79 GLY B C 1
ATOM 1942 O O . GLY B 1 79 ? 7.734 25.812 3.783 1 96.38 79 GLY B O 1
ATOM 1943 N N . LYS B 1 80 ? 8.195 24 2.471 1 97.31 80 LYS B N 1
ATOM 1944 C CA . LYS B 1 80 ? 6.855 24.016 1.896 1 97.31 80 LYS B CA 1
ATOM 1945 C C . LYS B 1 80 ? 5.828 23.484 2.887 1 97.31 80 LYS B C 1
ATOM 1947 O O . LYS B 1 80 ? 6.133 22.594 3.684 1 97.31 80 LYS B O 1
ATOM 1952 N N . SER B 1 81 ? 4.586 23.969 2.811 1 96.38 81 SER B N 1
ATOM 1953 C CA . SER B 1 81 ? 3.525 23.578 3.734 1 96.38 81 SER B CA 1
ATOM 1954 C C . SER B 1 81 ? 3.148 22.109 3.557 1 96.38 81 SER B C 1
ATOM 1956 O O . SER B 1 81 ? 2.609 21.484 4.473 1 96.38 81 SER B O 1
ATOM 1958 N N . TYR B 1 82 ? 3.412 21.562 2.389 1 98.12 82 TYR B N 1
ATOM 1959 C CA . TYR B 1 82 ? 3.025 20.188 2.123 1 98.12 82 TYR B CA 1
ATOM 1960 C C . TYR B 1 82 ? 4.156 19.234 2.475 1 98.12 82 TYR B C 1
ATOM 1962 O O . TYR B 1 82 ? 4.062 18.031 2.215 1 98.12 82 TYR B O 1
ATOM 1970 N N . SER B 1 83 ? 5.234 19.672 3.104 1 98.31 83 SER B N 1
ATOM 1971 C CA . SER B 1 83 ? 6.406 18.859 3.396 1 98.31 83 SER B CA 1
ATOM 1972 C C . SER B 1 83 ? 6.055 17.688 4.312 1 98.31 83 SER B C 1
ATOM 1974 O O . SER B 1 83 ? 6.379 16.531 4.012 1 98.31 83 SER B O 1
ATOM 1976 N N . TYR B 1 84 ? 5.332 17.938 5.348 1 98.44 84 TYR B N 1
ATOM 1977 C CA . TYR B 1 84 ? 5.059 16.891 6.34 1 98.44 84 TYR B CA 1
ATOM 1978 C C . TYR B 1 84 ? 4.066 15.875 5.801 1 98.44 84 TYR B C 1
ATOM 1980 O O . TYR B 1 84 ? 4.234 14.672 6 1 98.44 84 TYR B O 1
ATOM 1988 N N . ILE B 1 85 ? 3.016 16.328 5.109 1 98.81 85 ILE B N 1
ATOM 1989 C CA . ILE B 1 85 ? 2.031 15.391 4.594 1 98.81 85 ILE B CA 1
ATOM 1990 C C . ILE B 1 85 ? 2.646 14.57 3.463 1 98.81 85 ILE B C 1
ATOM 1992 O O . ILE B 1 85 ? 2.33 13.391 3.299 1 98.81 85 ILE B O 1
ATOM 1996 N N . LEU B 1 86 ? 3.498 15.172 2.684 1 98.88 86 LEU B N 1
ATOM 1997 C CA . LEU B 1 86 ? 4.191 14.438 1.63 1 98.88 86 LEU B CA 1
ATOM 1998 C C . LEU B 1 86 ? 5.098 13.367 2.221 1 98.88 86 LEU B C 1
ATOM 2000 O O . LEU B 1 86 ? 5.109 12.227 1.75 1 98.88 86 LEU B O 1
ATOM 2004 N N . GLN B 1 87 ? 5.879 13.758 3.209 1 98.88 87 GLN B N 1
ATOM 2005 C CA . GLN B 1 87 ? 6.75 12.797 3.883 1 98.88 87 GLN B CA 1
ATOM 2006 C C . GLN B 1 87 ? 5.941 11.648 4.48 1 98.88 87 GLN B C 1
ATOM 2008 O O . GLN B 1 87 ? 6.348 10.492 4.402 1 98.88 87 GLN B O 1
ATOM 2013 N N . PHE B 1 88 ? 4.867 11.961 5.098 1 98.94 88 PHE B N 1
ATOM 2014 C CA . PHE B 1 88 ? 4.012 10.938 5.68 1 98.94 88 PHE B CA 1
ATOM 2015 C C . PHE B 1 88 ? 3.49 9.992 4.605 1 98.94 88 PHE B C 1
ATOM 2017 O O . PHE B 1 88 ? 3.537 8.766 4.766 1 98.94 88 PHE B O 1
ATOM 2024 N N . ALA B 1 89 ? 2.982 10.539 3.51 1 98.94 89 ALA B N 1
ATOM 2025 C CA . ALA B 1 89 ? 2.42 9.758 2.416 1 98.94 89 ALA B CA 1
ATOM 2026 C C . ALA B 1 89 ? 3.457 8.789 1.844 1 98.94 89 ALA B C 1
ATOM 2028 O O . ALA B 1 89 ? 3.186 7.602 1.681 1 98.94 89 ALA B O 1
ATOM 2029 N N . LEU B 1 90 ? 4.609 9.297 1.56 1 98.88 90 LEU B N 1
ATOM 2030 C CA . LEU B 1 90 ? 5.672 8.492 0.974 1 98.88 90 LEU B CA 1
ATOM 2031 C C . LEU B 1 90 ? 6.117 7.395 1.938 1 98.88 90 LEU B C 1
ATOM 2033 O O . LEU B 1 90 ? 6.355 6.258 1.526 1 98.88 90 LEU B O 1
ATOM 2037 N N . SER B 1 91 ? 6.215 7.766 3.176 1 98.88 91 SER B N 1
ATOM 2038 C CA . SER B 1 91 ? 6.621 6.797 4.188 1 98.88 91 SER B CA 1
ATOM 2039 C C . SER B 1 91 ? 5.582 5.695 4.348 1 98.88 91 SER B C 1
ATOM 2041 O O . SER B 1 91 ? 5.93 4.527 4.527 1 98.88 91 SER B O 1
ATOM 2043 N N . LEU B 1 92 ? 4.355 6.059 4.316 1 98.88 92 LEU B N 1
ATOM 2044 C CA . LEU B 1 92 ? 3.299 5.059 4.445 1 98.88 92 LEU B CA 1
ATOM 2045 C C . LEU B 1 92 ? 3.301 4.113 3.25 1 98.88 92 LEU B C 1
ATOM 2047 O O . LEU B 1 92 ? 3.105 2.904 3.41 1 98.88 92 LEU B O 1
ATOM 2051 N N . VAL B 1 93 ? 3.469 4.656 2.088 1 98.81 93 VAL B N 1
ATOM 2052 C CA . VAL B 1 93 ? 3.543 3.824 0.893 1 98.81 93 VAL B CA 1
ATOM 2053 C C . VAL B 1 93 ? 4.727 2.863 1.003 1 98.81 93 VAL B C 1
ATOM 2055 O O . VAL B 1 93 ? 4.598 1.677 0.696 1 98.81 93 VAL B O 1
ATOM 2058 N N . GLN B 1 94 ? 5.867 3.355 1.421 1 98.75 94 GLN B N 1
ATOM 2059 C CA . GLN B 1 94 ? 7.047 2.514 1.593 1 98.75 94 GLN B CA 1
ATOM 2060 C C . GLN B 1 94 ? 6.809 1.444 2.656 1 98.75 94 GLN B C 1
ATOM 2062 O O . GLN B 1 94 ? 7.156 0.278 2.461 1 98.75 94 GLN B O 1
ATOM 2067 N N . PHE B 1 95 ? 6.242 1.844 3.75 1 98.81 95 PHE B N 1
ATOM 2068 C CA . PHE B 1 95 ? 5.984 0.923 4.852 1 98.81 95 PHE B CA 1
ATOM 2069 C C . PHE B 1 95 ? 4.988 -0.154 4.434 1 98.81 95 PHE B C 1
ATOM 2071 O O . PHE B 1 95 ? 5.207 -1.34 4.691 1 98.81 95 PHE B O 1
ATOM 2078 N N . TYR B 1 96 ? 3.918 0.256 3.842 1 98.81 96 TYR B N 1
ATOM 2079 C CA . TYR B 1 96 ? 2.887 -0.672 3.387 1 98.81 96 TYR B CA 1
ATOM 2080 C C . TYR B 1 96 ? 3.432 -1.61 2.316 1 98.81 96 TYR B C 1
ATOM 2082 O O . TYR B 1 96 ? 3.207 -2.822 2.371 1 98.81 96 TYR B O 1
ATOM 2090 N N . GLY B 1 97 ? 4.117 -1.074 1.329 1 98.44 97 GLY B N 1
ATOM 2091 C CA . GLY B 1 97 ? 4.727 -1.902 0.302 1 98.44 97 GLY B CA 1
ATOM 2092 C C . GLY B 1 97 ? 5.699 -2.926 0.858 1 98.44 97 GLY B C 1
ATOM 2093 O O . GLY B 1 97 ? 5.676 -4.094 0.461 1 98.44 97 GLY B O 1
ATOM 2094 N N . SER B 1 98 ? 6.547 -2.5 1.758 1 98.31 98 SER B N 1
ATOM 2095 C CA . SER B 1 98 ? 7.504 -3.406 2.381 1 98.31 98 SER B CA 1
ATOM 2096 C C . SER B 1 98 ? 6.797 -4.465 3.223 1 98.31 98 SER B C 1
ATOM 2098 O O . SER B 1 98 ? 7.238 -5.613 3.279 1 98.31 98 SER B O 1
ATOM 2100 N N . SER B 1 99 ? 5.73 -4.074 3.863 1 98.62 99 SER B N 1
ATOM 2101 C CA . SER B 1 99 ? 4.945 -5.051 4.609 1 98.62 99 SER B CA 1
ATOM 2102 C C . SER B 1 99 ? 4.379 -6.125 3.688 1 98.62 99 SER B C 1
ATOM 2104 O O . SER B 1 99 ? 4.477 -7.32 3.984 1 98.62 99 SER B O 1
ATOM 2106 N N . LEU B 1 100 ? 3.822 -5.715 2.58 1 98.69 100 LEU B N 1
ATOM 2107 C CA . LEU B 1 100 ? 3.295 -6.676 1.617 1 98.69 100 LEU B CA 1
ATOM 2108 C C . LEU B 1 100 ? 4.406 -7.57 1.077 1 98.69 100 LEU B C 1
ATOM 2110 O O . LEU B 1 100 ? 4.188 -8.758 0.833 1 98.69 100 LEU B O 1
ATOM 2114 N N . TYR B 1 101 ? 5.586 -6.961 0.876 1 98.38 101 TYR B N 1
ATOM 2115 C CA . TYR B 1 101 ? 6.766 -7.699 0.43 1 98.38 101 TYR B CA 1
ATOM 2116 C C . TYR B 1 101 ? 7.082 -8.852 1.38 1 98.38 101 TYR B C 1
ATOM 2118 O O . TYR B 1 101 ? 7.262 -9.992 0.947 1 98.38 101 TYR B O 1
ATOM 2126 N N . PHE B 1 102 ? 7.043 -8.609 2.633 1 98.5 102 PHE B N 1
ATOM 2127 C CA . PHE B 1 102 ? 7.34 -9.625 3.641 1 98.5 102 PHE B CA 1
ATOM 2128 C C . PHE B 1 102 ? 6.168 -10.586 3.797 1 98.5 102 PHE B C 1
ATOM 2130 O O . PHE B 1 102 ? 6.371 -11.797 3.932 1 98.5 102 PHE B O 1
ATOM 2137 N N . ILE B 1 103 ? 4.977 -10.086 3.797 1 98.38 103 ILE B N 1
ATOM 2138 C CA . ILE B 1 103 ? 3.791 -10.898 4.039 1 98.38 103 ILE B CA 1
ATOM 2139 C C . ILE B 1 103 ? 3.623 -11.914 2.91 1 98.38 103 ILE B C 1
ATOM 2141 O O . ILE B 1 103 ? 3.33 -13.086 3.158 1 98.38 103 ILE B O 1
ATOM 2145 N N . THR B 1 104 ? 3.801 -11.5 1.68 1 98.38 104 THR B N 1
ATOM 2146 C CA . THR B 1 104 ? 3.625 -12.422 0.564 1 98.38 104 THR B CA 1
ATOM 2147 C C . THR B 1 104 ? 4.688 -13.516 0.595 1 98.38 104 THR B C 1
ATOM 2149 O O . THR B 1 104 ? 4.402 -14.672 0.281 1 98.38 104 THR B O 1
ATOM 2152 N N . ALA B 1 105 ? 5.926 -13.156 0.962 1 98.12 105 ALA B N 1
ATOM 2153 C CA . ALA B 1 105 ? 6.965 -14.172 1.125 1 98.12 105 ALA B CA 1
ATOM 2154 C C . ALA B 1 105 ? 6.574 -15.188 2.193 1 98.12 105 ALA B C 1
ATOM 2156 O O . ALA B 1 105 ? 6.73 -16.391 1.996 1 98.12 105 ALA B O 1
ATOM 2157 N N . PHE B 1 106 ? 6.113 -14.703 3.238 1 97.81 106 PHE B N 1
ATOM 2158 C CA . PHE B 1 106 ? 5.699 -15.555 4.348 1 97.81 106 PHE B CA 1
ATOM 2159 C C . PHE B 1 106 ? 4.57 -16.484 3.92 1 97.81 106 PHE B C 1
ATOM 2161 O O . PHE B 1 106 ? 4.602 -17.688 4.211 1 97.81 106 PHE B O 1
ATOM 2168 N N . LEU B 1 107 ? 3.588 -15.977 3.211 1 97.12 107 LEU B N 1
ATOM 2169 C CA . LEU B 1 107 ? 2.418 -16.734 2.783 1 97.12 107 LEU B CA 1
ATOM 2170 C C . LEU B 1 107 ? 2.809 -17.828 1.783 1 97.12 107 LEU B C 1
ATOM 2172 O O . LEU B 1 107 ? 2.135 -18.844 1.681 1 97.12 107 LEU B O 1
ATOM 2176 N N . GLU B 1 108 ? 3.904 -17.609 1.125 1 97.44 108 GLU B N 1
ATOM 2177 C CA . GLU B 1 108 ? 4.344 -18.578 0.127 1 97.44 108 GLU B CA 1
ATOM 2178 C C . GLU B 1 108 ? 5.438 -19.484 0.686 1 97.44 108 GLU B C 1
ATOM 2180 O O . GLU B 1 108 ? 6.09 -20.219 -0.065 1 97.44 108 GLU B O 1
ATOM 2185 N N . GLY B 1 109 ? 5.75 -19.391 2.004 1 95.19 109 GLY B N 1
ATOM 2186 C CA . GLY B 1 109 ? 6.586 -20.375 2.664 1 95.19 109 GLY B CA 1
ATOM 2187 C C . GLY B 1 109 ? 7.992 -19.891 2.939 1 95.19 109 GLY B C 1
ATOM 2188 O O . GLY B 1 109 ? 8.82 -20.625 3.469 1 95.19 109 GLY B O 1
ATOM 2189 N N . ASN B 1 110 ? 8.359 -18.719 2.555 1 93.44 110 ASN B N 1
ATOM 2190 C CA . ASN B 1 110 ? 9.625 -18.078 2.861 1 93.44 110 ASN B CA 1
ATOM 2191 C C . ASN B 1 110 ? 10.812 -18.922 2.381 1 93.44 110 ASN B C 1
ATOM 2193 O O . ASN B 1 110 ? 11.789 -19.094 3.107 1 93.44 110 ASN B O 1
ATOM 2197 N N . LYS B 1 111 ? 10.672 -19.422 1.157 1 93.31 111 LYS B N 1
ATOM 2198 C CA . LYS B 1 111 ? 11.711 -20.297 0.618 1 93.31 111 LYS B CA 1
ATOM 2199 C C . LYS B 1 111 ? 12.398 -19.656 -0.586 1 93.31 111 LYS B C 1
ATOM 2201 O O . LYS B 1 111 ? 12.688 -20.344 -1.573 1 93.31 111 LYS B O 1
ATOM 2206 N N . PHE B 1 112 ? 12.68 -18.406 -0.456 1 96.38 112 PHE B N 1
ATOM 2207 C CA . PHE B 1 112 ? 13.172 -17.703 -1.63 1 96.38 112 PHE B CA 1
ATOM 2208 C C . PHE B 1 112 ? 14.664 -17.391 -1.492 1 96.38 112 PHE B C 1
ATOM 2210 O O . PHE B 1 112 ? 15.32 -17.031 -2.473 1 96.38 112 PHE B O 1
ATOM 2217 N N . ALA B 1 113 ? 15.195 -17.547 -0.257 1 96.38 113 ALA B N 1
ATOM 2218 C CA . ALA B 1 113 ? 16.609 -17.266 -0.048 1 96.38 113 ALA B CA 1
ATOM 2219 C C . ALA B 1 113 ? 17.453 -18.531 -0.218 1 96.38 113 ALA B C 1
ATOM 2221 O O . ALA B 1 113 ? 17.031 -19.625 0.186 1 96.38 113 ALA B O 1
ATOM 2222 N N . CYS B 1 114 ? 18.672 -18.375 -0.711 1 96.44 114 CYS B N 1
ATOM 2223 C CA . CYS B 1 114 ? 19.547 -19.5 -0.971 1 96.44 114 CYS B CA 1
ATOM 2224 C C . CYS B 1 114 ? 20.078 -20.094 0.332 1 96.44 114 CYS B C 1
ATOM 2226 O O . CYS B 1 114 ? 20.25 -21.312 0.442 1 96.44 114 CYS B O 1
ATOM 2228 N N . THR B 1 115 ? 20.484 -19.25 1.269 1 96.5 115 THR B N 1
ATOM 2229 C CA . THR B 1 115 ? 21.016 -19.656 2.561 1 96.5 115 THR B CA 1
ATOM 2230 C C . THR B 1 115 ? 20.5 -18.766 3.678 1 96.5 115 THR B C 1
ATOM 2232 O O . THR B 1 115 ? 19.859 -17.734 3.412 1 96.5 115 THR B O 1
ATOM 2235 N N . ARG B 1 116 ? 20.75 -19.156 4.848 1 96 116 ARG B N 1
ATOM 2236 C CA . ARG B 1 116 ? 20.375 -18.359 6.016 1 96 116 ARG B CA 1
ATOM 2237 C C . ARG B 1 116 ? 21.078 -17.016 6.016 1 96 116 ARG B C 1
ATOM 2239 O O . ARG B 1 116 ? 20.5 -16 6.438 1 96 116 ARG B O 1
ATOM 2246 N N . TYR B 1 117 ? 22.266 -17.047 5.594 1 96.12 117 TYR B N 1
ATOM 2247 C CA . TYR B 1 117 ? 23.016 -15.805 5.523 1 96.12 117 TYR B CA 1
ATOM 2248 C C . TYR B 1 117 ? 22.344 -14.797 4.605 1 96.12 117 TYR B C 1
ATOM 2250 O O . TYR B 1 117 ? 22.156 -13.633 4.973 1 96.12 117 TYR B O 1
ATOM 2258 N N . PHE B 1 118 ? 21.984 -15.188 3.455 1 96.12 118 PHE B N 1
ATOM 2259 C CA . PHE B 1 118 ? 21.328 -14.312 2.486 1 96.12 118 PHE B CA 1
ATOM 2260 C C . PHE B 1 118 ? 19.969 -13.883 2.986 1 96.12 118 PHE B C 1
ATOM 2262 O O . PHE B 1 118 ? 19.547 -12.742 2.762 1 96.12 118 PHE B O 1
ATOM 2269 N N . TYR B 1 119 ? 19.297 -14.805 3.648 1 97.25 119 TYR B N 1
ATOM 2270 C CA . TYR B 1 119 ? 17.984 -14.484 4.207 1 97.25 119 TYR B CA 1
ATOM 2271 C C . TYR B 1 119 ? 18.078 -13.32 5.188 1 97.25 119 TYR B C 1
ATOM 2273 O O . TYR B 1 119 ? 17.344 -12.344 5.07 1 97.25 119 TYR B O 1
ATOM 2281 N N . TYR B 1 120 ? 18.922 -13.352 6.121 1 96.94 120 TYR B N 1
ATOM 2282 C CA . TYR B 1 120 ? 19 -12.352 7.184 1 96.94 120 TYR B CA 1
ATOM 2283 C C . TYR B 1 120 ? 19.688 -11.078 6.691 1 96.94 120 TYR B C 1
ATOM 2285 O O . TYR B 1 120 ? 19.25 -9.977 7.023 1 96.94 120 TYR B O 1
ATOM 2293 N N . SER B 1 121 ? 20.656 -11.156 5.855 1 95.06 121 SER B N 1
ATOM 2294 C CA . SER B 1 121 ? 21.453 -10.008 5.445 1 95.06 121 SER B CA 1
ATOM 2295 C C . SER B 1 121 ? 20.75 -9.227 4.332 1 95.06 121 SER B C 1
ATOM 2297 O O . SER B 1 121 ? 20.844 -8 4.281 1 95.06 121 SER B O 1
ATOM 2299 N N . TYR B 1 122 ? 20.141 -10 3.467 1 93.94 122 TYR B N 1
ATOM 2300 C CA . TYR B 1 122 ? 19.547 -9.336 2.312 1 93.94 122 TYR B CA 1
ATOM 2301 C C . TYR B 1 122 ? 18.047 -9.172 2.486 1 93.94 122 TYR B C 1
ATOM 2303 O O . TYR B 1 122 ? 17.531 -8.055 2.426 1 93.94 122 TYR B O 1
ATOM 2311 N N . PHE B 1 123 ? 17.438 -10.219 2.805 1 96 123 PHE B N 1
ATOM 2312 C CA . PHE B 1 123 ? 15.992 -10.195 2.885 1 96 123 PHE B CA 1
ATOM 2313 C C . PHE B 1 123 ? 15.523 -9.422 4.113 1 96 123 PHE B C 1
ATOM 2315 O O . PHE B 1 123 ? 14.797 -8.438 3.994 1 96 123 PHE B O 1
ATOM 2322 N N . ILE B 1 124 ? 16 -9.773 5.258 1 96.88 124 ILE B N 1
ATOM 2323 C CA . ILE B 1 124 ? 15.539 -9.18 6.504 1 96.88 124 ILE B CA 1
ATOM 2324 C C . ILE B 1 124 ? 16.172 -7.801 6.691 1 96.88 124 ILE B C 1
ATOM 2326 O O . ILE B 1 124 ? 15.469 -6.812 6.93 1 96.88 124 ILE B O 1
ATOM 2330 N N . ALA B 1 125 ? 17.438 -7.711 6.574 1 96 125 ALA B N 1
ATOM 2331 C CA . ALA B 1 125 ? 18.141 -6.465 6.867 1 96 125 ALA B CA 1
ATOM 2332 C C . ALA B 1 125 ? 17.781 -5.375 5.863 1 96 125 ALA B C 1
ATOM 2334 O O . ALA B 1 125 ? 17.438 -4.258 6.254 1 96 125 ALA B O 1
ATOM 2335 N N . GLN B 1 126 ? 17.922 -5.691 4.652 1 93.75 126 GLN B N 1
ATOM 2336 C CA . GLN B 1 126 ? 17.625 -4.684 3.639 1 93.75 126 GLN B CA 1
ATOM 2337 C C . GLN B 1 126 ? 16.125 -4.379 3.584 1 93.75 126 GLN B C 1
ATOM 2339 O O . GLN B 1 126 ? 15.727 -3.215 3.506 1 93.75 126 GLN B O 1
ATOM 2344 N N . GLY B 1 127 ? 15.359 -5.457 3.643 1 94.56 127 GLY B N 1
ATOM 2345 C CA . GLY B 1 127 ? 13.922 -5.25 3.707 1 94.56 127 GLY B CA 1
ATOM 2346 C C . GLY B 1 127 ? 13.484 -4.516 4.957 1 94.56 127 GLY B C 1
ATOM 2347 O O . GLY B 1 127 ? 12.602 -3.654 4.902 1 94.56 127 GLY B O 1
ATOM 2348 N N . GLY B 1 128 ? 14.086 -4.805 6.047 1 97.06 128 GLY B N 1
ATOM 2349 C CA . GLY B 1 128 ? 13.734 -4.219 7.332 1 97.06 128 GLY B CA 1
ATOM 2350 C C . GLY B 1 128 ? 14.008 -2.729 7.406 1 97.06 128 GLY B C 1
ATOM 2351 O O . GLY B 1 128 ? 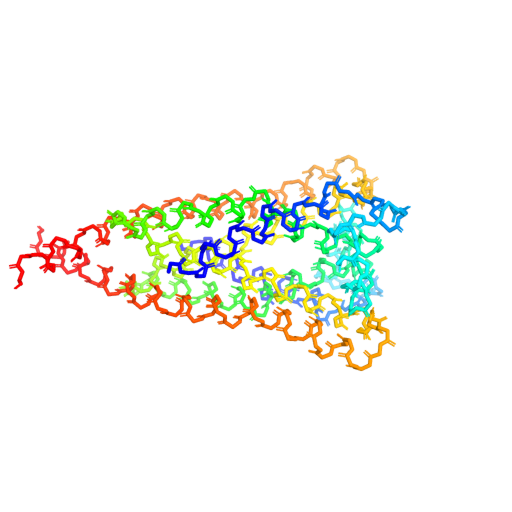13.312 -1.999 8.109 1 97.06 128 GLY B O 1
ATOM 2352 N N . THR B 1 129 ? 15 -2.295 6.672 1 96.94 129 THR B N 1
ATOM 2353 C CA . THR B 1 129 ? 15.328 -0.876 6.613 1 96.94 129 THR B CA 1
ATOM 2354 C C . THR B 1 129 ? 14.156 -0.067 6.07 1 96.94 129 THR B C 1
ATOM 2356 O O . THR B 1 129 ? 13.883 1.037 6.547 1 96.94 129 THR B O 1
ATOM 2359 N N . TRP B 1 130 ? 13.438 -0.635 5.125 1 97.5 130 TRP B N 1
ATOM 2360 C CA . TRP B 1 130 ? 12.32 0.046 4.48 1 97.5 130 TRP B CA 1
ATOM 2361 C C . TRP B 1 130 ? 11.07 -0.011 5.352 1 97.5 130 TRP B C 1
ATOM 2363 O O . TRP B 1 130 ? 10.047 0.579 5.008 1 97.5 130 TRP B O 1
ATOM 2373 N N . LEU B 1 131 ? 11.141 -0.672 6.422 1 98.44 131 LEU B N 1
ATOM 2374 C CA . LEU B 1 131 ? 10.094 -0.644 7.434 1 98.44 131 LEU B CA 1
ATOM 2375 C C . LEU B 1 131 ? 10.445 0.328 8.555 1 98.44 131 LEU B C 1
ATOM 2377 O O . LEU B 1 131 ? 9.594 1.097 9.008 1 98.44 131 LEU B O 1
ATOM 2381 N N . LEU B 1 132 ? 11.68 0.311 8.898 1 98.5 132 LEU B N 1
ATOM 2382 C CA . LEU B 1 132 ? 12.125 1.025 10.086 1 98.5 132 LEU B CA 1
ATOM 2383 C C . LEU B 1 132 ? 12.078 2.533 9.867 1 98.5 132 LEU B C 1
ATOM 2385 O O . LEU B 1 132 ? 11.391 3.25 10.602 1 98.5 132 LEU B O 1
ATOM 2389 N N . PHE B 1 133 ? 12.75 3.006 8.891 1 98.44 133 PHE B N 1
ATOM 2390 C CA . PHE B 1 133 ? 12.891 4.445 8.711 1 98.44 133 PHE B CA 1
ATOM 2391 C C . PHE B 1 133 ? 11.562 5.078 8.336 1 98.44 133 PHE B C 1
ATOM 2393 O O . PHE B 1 133 ? 11.164 6.094 8.914 1 98.44 133 PHE B O 1
ATOM 2400 N N . PRO B 1 134 ? 10.797 4.492 7.445 1 98.69 134 PRO B N 1
ATOM 2401 C CA . PRO B 1 134 ? 9.469 5.051 7.152 1 98.69 134 PRO B CA 1
ATOM 2402 C C . PRO B 1 134 ? 8.57 5.098 8.383 1 98.69 134 PRO B C 1
ATOM 2404 O O . PRO B 1 134 ? 7.812 6.059 8.562 1 98.69 134 PRO B O 1
ATOM 2407 N N . ALA B 1 135 ? 8.656 4.113 9.211 1 98.81 135 ALA B N 1
ATOM 2408 C CA . ALA B 1 135 ? 7.844 4.113 10.43 1 98.81 135 ALA B CA 1
ATOM 2409 C C . ALA B 1 135 ? 8.195 5.301 11.32 1 98.81 135 ALA B C 1
ATOM 2411 O O . ALA B 1 135 ? 7.305 5.965 11.859 1 98.81 135 ALA B O 1
ATOM 2412 N N . LEU B 1 136 ? 9.445 5.551 11.492 1 98.75 136 LEU B N 1
ATOM 2413 C CA . LEU B 1 136 ? 9.891 6.664 12.32 1 98.75 136 LEU B CA 1
ATOM 2414 C C . LEU B 1 136 ? 9.445 7.996 11.734 1 98.75 136 LEU B C 1
ATOM 2416 O O . LEU B 1 136 ? 9.023 8.891 12.469 1 98.75 136 LEU B O 1
ATOM 2420 N N . ILE B 1 137 ? 9.555 8.109 10.469 1 98.75 137 ILE B N 1
ATOM 2421 C CA . ILE B 1 137 ? 9.156 9.352 9.805 1 98.75 137 ILE B CA 1
ATOM 2422 C C . ILE B 1 137 ? 7.648 9.539 9.93 1 98.75 137 ILE B C 1
ATOM 2424 O O . ILE B 1 137 ? 7.172 10.656 10.141 1 98.75 137 ILE B O 1
ATOM 2428 N N . MET B 1 138 ? 6.91 8.453 9.789 1 98.88 138 MET B N 1
ATOM 2429 C CA . MET B 1 138 ? 5.461 8.531 9.93 1 98.88 138 MET B CA 1
ATOM 2430 C C . MET B 1 138 ? 5.082 9.062 11.312 1 98.88 138 MET B C 1
ATOM 2432 O O . MET B 1 138 ? 4.188 9.898 11.438 1 98.88 138 MET B O 1
ATOM 2436 N N . ILE B 1 139 ? 5.742 8.57 12.305 1 98.75 139 ILE B N 1
ATOM 2437 C CA . ILE B 1 139 ? 5.434 8.984 13.672 1 98.75 139 ILE B CA 1
ATOM 2438 C C . ILE B 1 139 ? 5.715 10.477 13.836 1 98.75 139 ILE B C 1
ATOM 2440 O O . ILE B 1 139 ? 4.895 11.211 14.391 1 98.75 139 ILE B O 1
ATOM 2444 N N . ARG B 1 140 ? 6.832 10.93 13.352 1 98.44 140 ARG B N 1
ATOM 2445 C CA . ARG B 1 140 ? 7.199 12.336 13.445 1 98.44 140 ARG B CA 1
ATOM 2446 C C . ARG B 1 140 ? 6.191 13.219 12.719 1 98.44 140 ARG B C 1
ATOM 2448 O O . ARG B 1 140 ? 5.723 14.219 13.266 1 98.44 140 ARG B O 1
ATOM 2455 N N . CYS B 1 141 ? 5.863 12.867 11.5 1 98.62 141 CYS B N 1
ATOM 2456 C CA . CYS B 1 141 ? 4.961 13.672 10.68 1 98.62 141 CYS B CA 1
ATOM 2457 C C . CYS B 1 141 ? 3.547 13.656 11.242 1 98.62 141 CYS B C 1
ATOM 2459 O O . CYS B 1 141 ? 2.846 14.672 11.203 1 98.62 141 CYS B O 1
ATOM 2461 N N . TRP B 1 142 ? 3.146 12.492 11.727 1 98.69 142 TRP B N 1
ATOM 2462 C CA . TRP B 1 142 ? 1.835 12.375 12.352 1 98.69 142 TRP B CA 1
ATOM 2463 C C . TRP B 1 142 ? 1.691 13.359 13.508 1 98.69 142 TRP B C 1
ATOM 2465 O O . TRP B 1 142 ? 0.693 14.086 13.594 1 98.69 142 TRP B O 1
ATOM 2475 N N . LYS B 1 143 ? 2.635 13.422 14.383 1 98.31 143 LYS B N 1
ATOM 2476 C CA . LYS B 1 143 ? 2.6 14.305 15.547 1 98.31 143 LYS B CA 1
ATOM 2477 C C . LYS B 1 143 ? 2.57 15.773 15.125 1 98.31 143 LYS B C 1
ATOM 2479 O O . LYS B 1 143 ? 1.814 16.562 15.68 1 98.31 143 LYS B O 1
ATOM 2484 N N . ARG B 1 144 ? 3.391 16.078 14.18 1 97.44 144 ARG B N 1
ATOM 2485 C CA . ARG B 1 144 ? 3.455 17.469 13.711 1 97.44 144 ARG B CA 1
ATOM 2486 C C . ARG B 1 144 ? 2.129 17.891 13.086 1 97.44 144 ARG B C 1
ATOM 2488 O O . ARG B 1 144 ? 1.665 19.016 13.312 1 97.44 144 ARG B O 1
ATOM 2495 N N . ILE B 1 145 ? 1.543 17.062 12.289 1 98.19 145 ILE B N 1
ATOM 2496 C CA . ILE B 1 145 ? 0.298 17.375 11.594 1 98.19 145 ILE B CA 1
ATOM 2497 C C . ILE B 1 145 ? -0.839 17.5 12.609 1 98.19 145 ILE B C 1
ATOM 2499 O O . ILE B 1 145 ? -1.667 18.406 12.508 1 98.19 145 ILE B O 1
ATOM 2503 N N . CYS B 1 146 ? -0.893 16.594 13.578 1 97.88 146 CYS B N 1
ATOM 2504 C CA . CYS B 1 146 ? -1.907 16.688 14.625 1 97.88 146 CYS B CA 1
ATOM 2505 C C . CYS B 1 146 ? -1.801 18 15.383 1 97.88 146 CYS B C 1
ATOM 2507 O O . CYS B 1 146 ? -2.814 18.625 15.68 1 97.88 146 CYS B O 1
ATOM 2509 N N . ALA B 1 147 ? -0.583 18.391 15.695 1 96.38 147 ALA B N 1
ATOM 2510 C CA . ALA B 1 147 ? -0.364 19.656 16.391 1 96.38 147 ALA B CA 1
ATOM 2511 C C . ALA B 1 147 ? -0.842 20.844 15.539 1 96.38 147 ALA B C 1
ATOM 2513 O O . ALA B 1 147 ? -1.44 21.781 16.062 1 96.38 147 ALA B O 1
ATOM 2514 N N . ALA B 1 148 ? -0.547 20.844 14.281 1 96.44 148 ALA B N 1
ATOM 2515 C CA . ALA B 1 148 ? -0.969 21.906 13.367 1 96.44 148 ALA B CA 1
ATOM 2516 C C . ALA B 1 148 ? -2.49 21.969 13.281 1 96.44 148 ALA B C 1
ATOM 2518 O O . ALA B 1 148 ? -3.064 23.062 13.266 1 96.44 148 ALA B O 1
ATOM 2519 N N . CYS B 1 149 ? -3.141 20.797 13.211 1 95.31 149 CYS B N 1
ATOM 2520 C CA . CYS B 1 149 ? -4.594 20.75 13.078 1 95.31 149 CYS B CA 1
ATOM 2521 C C . CYS B 1 149 ? -5.273 21.203 14.367 1 95.31 149 CYS B C 1
ATOM 2523 O O . CYS B 1 149 ? -6.367 21.766 14.328 1 95.31 149 CYS B O 1
ATOM 2525 N N . LEU B 1 150 ? -4.621 20.922 15.461 1 93.44 150 LEU B N 1
ATOM 2526 C CA . LEU B 1 150 ? -5.137 21.391 16.75 1 93.44 150 LEU B CA 1
ATOM 2527 C C . LEU B 1 150 ? -5.156 22.922 16.781 1 93.44 150 LEU B C 1
ATOM 2529 O O . LEU B 1 150 ? -6.102 23.516 17.297 1 93.44 150 LEU B O 1
ATOM 2533 N N . LEU B 1 151 ? -4.203 23.516 16.234 1 89.62 151 LEU B N 1
ATOM 2534 C CA . LEU B 1 151 ? -4.109 24.969 16.203 1 89.62 151 LEU B CA 1
ATOM 2535 C C . LEU B 1 151 ? -5.152 25.562 15.25 1 89.62 151 LEU B C 1
ATOM 2537 O O . LEU B 1 151 ? -5.73 26.609 15.539 1 89.62 151 LEU B O 1
ATOM 2541 N N . LEU B 1 152 ? -5.309 24.953 14.125 1 87.88 152 LEU B N 1
ATOM 2542 C CA . LEU B 1 152 ? -6.281 25.422 13.141 1 87.88 152 LEU B CA 1
ATOM 2543 C C . LEU B 1 152 ? -7.691 25.391 13.727 1 87.88 152 LEU B C 1
ATOM 2545 O O . LEU B 1 152 ? -8.492 26.297 13.469 1 87.88 152 LEU B O 1
ATOM 2549 N N . ASP B 1 153 ? -8.07 24.375 14.445 1 86.62 153 ASP B N 1
ATOM 2550 C CA . ASP B 1 153 ? -9.391 24.234 15.047 1 86.62 153 ASP B CA 1
ATOM 2551 C C . ASP B 1 153 ? -9.617 25.312 16.109 1 86.62 153 ASP B C 1
ATOM 2553 O O . ASP B 1 153 ? -10.727 25.828 16.266 1 86.62 153 ASP B O 1
ATOM 2557 N N . HIS B 1 154 ? -8.602 25.641 16.859 1 82.06 154 HIS B N 1
ATOM 2558 C CA . HIS B 1 154 ? -8.695 26.688 17.859 1 82.06 154 HIS B CA 1
ATOM 2559 C C . HIS B 1 154 ? -8.914 28.062 17.219 1 82.06 154 HIS B C 1
ATOM 2561 O O . HIS B 1 154 ? -9.648 28.891 17.75 1 82.06 154 HIS B O 1
ATOM 2567 N N . LYS B 1 155 ? -8.406 28.25 16.094 1 78.81 155 LYS B N 1
ATOM 2568 C CA . LYS B 1 155 ? -8.555 29.531 15.398 1 78.81 155 LYS B CA 1
ATOM 2569 C C . LYS B 1 155 ? -9.945 29.672 14.805 1 78.81 155 LYS B C 1
ATOM 2571 O O . LYS B 1 155 ? -10.516 30.781 14.797 1 78.81 155 LYS B O 1
ATOM 2576 N N . THR B 1 156 ? -10.398 28.609 14.289 1 73.56 156 THR B N 1
ATOM 2577 C CA . THR B 1 156 ? -11.719 28.672 13.656 1 73.56 156 THR B CA 1
ATOM 2578 C C . THR B 1 156 ? -12.812 28.812 14.711 1 73.56 156 THR B C 1
ATOM 2580 O O . THR B 1 156 ? -13.891 29.344 14.422 1 73.56 156 THR B O 1
ATOM 2583 N N . LYS B 1 157 ? -12.602 28.375 15.93 1 75.19 157 LYS B N 1
ATOM 2584 C CA . LYS B 1 157 ? -13.586 28.516 17 1 75.19 157 LYS B CA 1
ATOM 2585 C C . LYS B 1 157 ? -13.578 29.938 17.562 1 75.19 157 LYS B C 1
ATOM 2587 O O . LYS B 1 157 ? -14.594 30.406 18.094 1 75.19 157 LYS B O 1
ATOM 2592 N N . VAL B 1 158 ? -12.578 30.688 17.438 1 65.75 158 VAL B N 1
ATOM 2593 C CA . VAL B 1 158 ? -12.5 32.031 17.984 1 65.75 158 VAL B CA 1
ATOM 2594 C C . VAL B 1 158 ? -13.062 33.031 16.984 1 65.75 158 VAL B C 1
ATOM 2596 O O . VAL B 1 158 ? -13.602 34.094 17.375 1 65.75 158 VAL B O 1
ATOM 2599 N N . TYR B 1 159 ? -13.109 32.812 15.75 1 55.31 159 TYR B N 1
ATOM 2600 C CA . TYR B 1 159 ? -13.688 33.75 14.797 1 55.31 159 TYR B CA 1
ATOM 2601 C C . TYR B 1 159 ? -15.086 33.281 14.375 1 55.31 159 TYR B C 1
ATOM 2603 O O . TYR B 1 159 ? -15.984 34.125 14.203 1 55.31 159 TYR B O 1
#

Foldseek 3Di:
DVCLVVLLCCLAPLLVCLLVCLPLCPDPPPDPSSVVLVLLQLQFVCSNVVPPLLSVLSVCSNPPLNVLSVVLVVCVVVVNPCNLVSLLVSLVSLQVSLVSVVVVCVVVPVPRHNDPVSNCVRVVVVSVVSNPPSVVSNVVSVVVVVVVVVVVVVVVVVD/DVCLVVLLCCLAPLLVCLLVCLPLCPDPPPDPSSVVLVVLQLQFVCSNVVPPLLSVLSVCSNPPLNVLSVVLVVCVVVVNPCNLVSLLVSLVSLQVSLVSVVVVCVVVPVPRHNDPVSNCVRVVVVSVVSNPPSVVSNVVSVVVVVVVVVVVVVVVVVD

Solvent-accessible surface area (backbone atoms only — not comparable to full-atom values): 15856 Å² total; per-residue (Å²): 97,65,65,28,50,52,47,16,47,42,23,46,52,60,47,30,49,53,72,77,34,83,62,36,84,74,61,80,83,69,50,65,68,40,51,50,50,53,56,50,20,39,16,33,35,48,67,69,70,55,33,55,61,58,48,44,50,49,46,48,33,30,69,48,48,8,59,48,20,47,50,39,35,50,24,56,76,68,65,40,48,52,26,48,61,48,47,27,50,53,20,47,50,42,28,52,46,42,47,49,54,51,47,38,39,53,76,70,65,62,76,42,35,76,41,70,66,32,30,49,61,43,39,45,46,54,46,43,50,42,39,49,54,26,49,54,47,30,53,54,28,49,53,51,50,27,54,19,35,45,50,44,53,55,54,63,71,73,108,97,66,66,26,49,52,47,15,48,41,22,46,51,62,46,30,50,54,70,76,34,83,62,36,83,73,60,80,84,70,50,66,68,40,51,50,50,52,57,49,21,38,15,34,34,48,68,68,70,54,33,54,61,57,47,45,49,49,48,48,34,29,70,48,47,7,59,48,21,47,50,37,35,49,24,54,76,66,66,40,47,52,26,48,62,48,47,27,51,52,18,48,51,43,27,51,46,41,47,48,55,52,47,38,39,54,75,71,64,61,76,43,36,74,42,70,65,33,28,49,59,43,40,44,46,54,46,43,50,43,39,50,56,24,48,55,47,30,54,53,29,50,54,52,50,26,54,19,35,45,52,45,53,54,52,63,70,73,107

Nearest PDB structures (foldseek):
  8w0r-assembly1_A  TM=9.600E-01  e=1.058E-07  Homo sapiens
  6oht-assembly1_A  TM=9.203E-01  e=2.578E-07  Homo sapiens
  1few-assembly1_A  TM=2.399E-01  e=8.974E+00  Homo sapiens
  8w0r-assembly1_A  TM=9.599E-01  e=9.434E-08  Homo sapiens
  6oht-assembly1_A  TM=9.205E-01  e=2.300E-07  Homo sapiens

Organism: Citrus clementina (NCBI:txid85681)

pLDDT: mean 96.08, std 5.46, range [55.31, 98.94]